Protein AF-A0A520XG30-F1 (afdb_monomer)

Structure (mmCIF, N/CA/C/O backbone):
data_AF-A0A520XG30-F1
#
_entry.id   AF-A0A520XG30-F1
#
loop_
_atom_site.group_PDB
_atom_site.id
_atom_site.type_symbol
_atom_site.label_atom_id
_atom_site.label_alt_id
_atom_site.label_comp_id
_atom_site.label_asym_id
_atom_site.label_entity_id
_atom_site.label_seq_id
_atom_site.pdbx_PDB_ins_code
_atom_site.Cartn_x
_atom_site.Cartn_y
_atom_site.Cartn_z
_atom_site.occupancy
_atom_site.B_iso_or_equiv
_atom_site.auth_seq_id
_atom_site.auth_comp_id
_atom_site.auth_asym_id
_atom_site.auth_atom_id
_atom_site.pdbx_PDB_model_num
ATOM 1 N N . MET A 1 1 ? -47.171 8.824 -47.254 1.00 35.84 1 MET A N 1
ATOM 2 C CA . MET A 1 1 ? -47.315 8.065 -48.513 1.00 35.84 1 MET A CA 1
ATOM 3 C C . MET A 1 1 ? -46.045 7.247 -48.649 1.00 35.84 1 MET A C 1
ATOM 5 O O . MET A 1 1 ? -45.006 7.879 -48.739 1.00 35.84 1 MET A O 1
ATOM 9 N N . LEU A 1 2 ? -45.967 5.924 -48.576 1.00 36.19 2 LEU A N 1
ATOM 10 C CA . LEU A 1 2 ? -46.852 4.752 -48.440 1.00 36.19 2 LEU A CA 1
ATOM 11 C C . LEU A 1 2 ? -45.852 3.646 -47.993 1.00 36.19 2 LEU A C 1
ATOM 13 O O . LEU A 1 2 ? -44.740 3.623 -48.513 1.00 36.19 2 LEU A O 1
ATOM 17 N N . GLU A 1 3 ? -46.022 3.023 -46.825 1.00 37.91 3 GLU A N 1
ATOM 18 C CA . GLU A 1 3 ? -46.515 1.636 -46.653 1.00 37.91 3 GLU A CA 1
ATOM 19 C C . GLU A 1 3 ? -45.725 0.558 -47.421 1.00 37.91 3 GLU A C 1
ATOM 21 O O . GLU A 1 3 ? -45.691 0.566 -48.647 1.00 37.91 3 GLU A O 1
ATOM 26 N N . ASN A 1 4 ? -45.130 -0.402 -46.693 1.00 38.38 4 ASN A N 1
ATOM 27 C CA . ASN A 1 4 ? -45.635 -1.780 -46.720 1.00 38.38 4 ASN A CA 1
ATOM 28 C C . ASN A 1 4 ? -45.041 -2.665 -45.607 1.00 38.38 4 ASN A C 1
ATOM 30 O O . ASN A 1 4 ? -43.829 -2.716 -45.398 1.00 38.38 4 ASN A O 1
ATOM 34 N N . GLN A 1 5 ? -45.963 -3.335 -44.912 1.00 37.62 5 GLN A N 1
ATOM 35 C CA . GLN A 1 5 ? -45.822 -4.435 -43.956 1.00 37.62 5 GLN A CA 1
ATOM 36 C C . GLN A 1 5 ? -46.086 -5.768 -44.680 1.00 37.62 5 GLN A C 1
ATOM 38 O O . GLN A 1 5 ? -46.943 -5.782 -45.554 1.00 37.62 5 GLN A O 1
ATOM 43 N N . GLU A 1 6 ? -45.452 -6.859 -44.241 1.00 46.91 6 GLU A N 1
ATOM 44 C CA . GLU A 1 6 ? -45.891 -8.276 -44.327 1.00 46.91 6 GLU A CA 1
ATOM 45 C C . GLU A 1 6 ? -45.185 -8.959 -43.121 1.00 46.91 6 GLU A C 1
ATOM 47 O O . GLU A 1 6 ? -43.971 -8.811 -43.000 1.00 46.91 6 GLU A O 1
ATOM 52 N N . GLU A 1 7 ? -45.766 -9.510 -42.041 1.00 38.22 7 GLU A N 1
ATOM 53 C CA . GLU A 1 7 ? -46.908 -10.416 -41.759 1.00 38.22 7 GLU A CA 1
ATOM 54 C C . GLU A 1 7 ? -46.764 -11.821 -42.383 1.00 38.22 7 GLU A C 1
ATOM 56 O O . GLU A 1 7 ? -46.873 -11.975 -43.591 1.00 38.22 7 GLU A O 1
ATOM 61 N N . LEU A 1 8 ? -46.325 -12.838 -41.616 1.00 34.94 8 LEU A N 1
ATOM 62 C CA . LEU A 1 8 ? -47.058 -14.015 -41.058 1.00 34.94 8 LEU A CA 1
ATOM 63 C C . LEU A 1 8 ? -46.084 -15.225 -41.217 1.00 34.94 8 LEU A C 1
ATOM 65 O O . LEU A 1 8 ? -45.240 -15.189 -42.102 1.00 34.94 8 LEU A O 1
ATOM 69 N N . GLN A 1 9 ? -46.038 -16.316 -40.443 1.00 33.88 9 GLN A N 1
ATOM 70 C CA . GLN A 1 9 ? -47.081 -17.058 -39.739 1.00 33.88 9 GLN A CA 1
ATOM 71 C C . GLN A 1 9 ? -46.444 -18.114 -38.802 1.00 33.88 9 GLN A C 1
ATOM 73 O O . GLN A 1 9 ? -45.403 -18.691 -39.118 1.00 33.88 9 GLN A O 1
ATOM 78 N N . GLU A 1 10 ? -47.105 -18.384 -37.676 1.00 39.38 10 GLU A N 1
ATOM 79 C CA . GLU A 1 10 ? -46.906 -19.547 -36.800 1.00 39.38 10 GLU A CA 1
ATOM 80 C C . GLU A 1 10 ? -47.275 -20.862 -37.507 1.00 39.38 10 GLU A C 1
ATOM 82 O O . GLU A 1 10 ? -48.225 -20.892 -38.288 1.00 39.38 10 GLU A O 1
ATOM 87 N N . GLN A 1 11 ? -46.620 -21.970 -37.139 1.00 33.88 11 GLN A N 1
ATOM 88 C CA . GLN A 1 11 ? -47.216 -23.305 -37.243 1.00 33.88 11 GLN A CA 1
ATOM 89 C C . GLN A 1 11 ? -46.781 -24.206 -36.080 1.00 33.88 11 GLN A C 1
ATOM 91 O O . GLN A 1 11 ? -45.611 -24.533 -35.895 1.00 33.88 11 GLN A O 1
ATOM 96 N N . THR A 1 12 ? -47.788 -24.577 -35.299 1.00 34.75 12 THR A N 1
ATOM 97 C CA . THR A 1 12 ? -47.842 -25.625 -34.286 1.00 34.75 12 THR A CA 1
ATOM 98 C C . THR A 1 12 ? -48.099 -26.984 -34.942 1.00 34.75 12 THR A C 1
ATOM 100 O O . THR A 1 12 ? -48.896 -27.078 -35.871 1.00 34.75 12 THR A O 1
ATOM 103 N N . THR A 1 13 ? -47.516 -28.055 -34.397 1.00 33.84 13 THR A N 1
ATOM 104 C CA . THR A 1 13 ? -48.054 -29.421 -34.531 1.00 33.84 13 THR A CA 1
ATOM 105 C C . THR A 1 13 ? -47.720 -30.248 -33.289 1.00 33.84 13 THR A C 1
ATOM 107 O O . THR A 1 13 ? -46.565 -30.609 -33.067 1.00 33.84 13 THR A O 1
ATOM 110 N N . GLU A 1 14 ? -48.750 -30.564 -32.502 1.00 34.47 14 GLU A N 1
ATOM 111 C CA . GLU A 1 14 ? -48.824 -31.747 -31.637 1.00 34.47 14 GLU A CA 1
ATOM 112 C C . GLU A 1 14 ? -49.197 -32.978 -32.484 1.00 34.47 14 GLU A C 1
ATOM 114 O O . GLU A 1 14 ? -50.016 -32.860 -33.394 1.00 34.47 14 GLU A O 1
ATOM 119 N N . THR A 1 15 ? -48.676 -34.169 -32.162 1.00 33.53 15 THR A N 1
ATOM 120 C CA . THR A 1 15 ? -49.447 -35.309 -31.595 1.00 33.53 15 THR A CA 1
ATOM 121 C C . THR A 1 15 ? -48.696 -36.651 -31.657 1.00 33.53 15 THR A C 1
ATOM 123 O O . THR A 1 15 ? -48.042 -36.962 -32.644 1.00 33.53 15 THR A O 1
ATOM 126 N N . ALA A 1 16 ? -48.927 -37.450 -30.598 1.00 31.59 16 ALA A N 1
ATOM 127 C CA . ALA A 1 16 ? -48.820 -38.915 -30.455 1.00 31.59 16 ALA A CA 1
ATOM 128 C C . ALA A 1 16 ? -47.413 -39.552 -30.583 1.00 31.59 16 ALA A C 1
ATOM 130 O O . ALA A 1 16 ? -46.700 -39.348 -31.549 1.00 31.59 16 ALA A O 1
ATOM 131 N N . GLY A 1 17 ? -46.910 -40.369 -29.654 1.00 29.05 17 GLY A N 1
ATOM 132 C CA . GLY A 1 17 ? -47.577 -41.299 -28.746 1.00 29.05 17 GLY A CA 1
ATOM 133 C C . GLY A 1 17 ? -47.223 -42.731 -29.158 1.00 29.05 17 GLY A C 1
ATOM 134 O O . GLY A 1 17 ? -47.955 -43.319 -29.943 1.00 29.05 17 GLY A O 1
ATOM 135 N N . VAL A 1 18 ? -46.120 -43.287 -28.640 1.00 33.53 18 VAL A N 1
ATOM 136 C CA . VAL A 1 18 ? -45.832 -44.735 -28.658 1.00 33.53 18 VAL A CA 1
ATOM 137 C C . VAL A 1 18 ? -45.141 -45.115 -27.347 1.00 33.53 18 VAL A C 1
ATOM 139 O O . VAL A 1 18 ? -44.098 -44.568 -26.997 1.00 33.53 18 VAL A O 1
ATOM 142 N N . GLN A 1 19 ? -45.776 -46.033 -26.621 1.00 33.47 19 GLN A N 1
ATOM 143 C CA . GLN A 1 19 ? -45.240 -46.745 -25.465 1.00 33.47 19 GLN A CA 1
ATOM 144 C C . GLN A 1 19 ? -44.218 -47.790 -25.924 1.00 33.47 19 GLN A C 1
ATOM 146 O O . GLN A 1 19 ? -44.503 -48.519 -26.871 1.00 33.47 19 GLN A O 1
ATOM 151 N N . THR A 1 20 ? -43.120 -47.950 -25.186 1.00 34.28 20 THR A N 1
ATOM 152 C CA . THR A 1 20 ? -42.471 -49.258 -25.009 1.00 34.28 20 THR A CA 1
ATOM 153 C C . THR A 1 20 ? -41.891 -49.365 -23.604 1.00 34.28 20 THR A C 1
ATOM 155 O O . THR A 1 20 ? -41.305 -48.418 -23.082 1.00 34.28 20 THR A O 1
ATOM 158 N N . GLU A 1 21 ? -42.133 -50.531 -23.022 1.00 32.84 21 GLU A N 1
ATOM 159 C CA . GLU A 1 21 ? -41.868 -50.975 -21.662 1.00 32.84 21 GLU A CA 1
ATOM 160 C C . GLU A 1 21 ? -40.382 -51.222 -21.351 1.00 32.84 21 GLU A C 1
ATOM 162 O O . GLU A 1 21 ? -39.570 -51.466 -22.238 1.00 32.84 21 GLU A O 1
ATOM 167 N N . GLU A 1 22 ? -40.109 -51.186 -20.043 1.00 33.56 22 GLU A N 1
ATOM 168 C CA . GLU A 1 22 ? -39.139 -51.976 -19.272 1.00 33.56 22 GLU A CA 1
ATOM 169 C C . GLU A 1 22 ? -37.681 -52.092 -19.749 1.00 33.56 22 GLU A C 1
ATOM 171 O O . GLU A 1 22 ? -37.333 -52.800 -20.687 1.00 33.56 22 GLU A O 1
ATOM 176 N N . THR A 1 23 ? -36.765 -51.598 -18.912 1.00 33.38 23 THR A N 1
ATOM 177 C CA . THR A 1 23 ? -36.022 -52.502 -18.010 1.00 33.38 23 THR A CA 1
ATOM 178 C C . THR A 1 23 ? -35.301 -51.719 -16.913 1.00 33.38 23 THR A C 1
ATOM 180 O O . THR A 1 23 ? -34.532 -50.793 -17.155 1.00 33.38 23 THR A O 1
ATOM 183 N N . VAL A 1 24 ? -35.598 -52.108 -15.675 1.00 37.94 24 VAL A N 1
ATOM 184 C CA . VAL A 1 24 ? -34.903 -51.720 -14.448 1.00 37.94 24 VAL A CA 1
ATOM 185 C C . VAL A 1 24 ? -33.524 -52.371 -14.463 1.00 37.94 24 VAL A C 1
ATOM 187 O O . VAL A 1 24 ? -33.438 -53.588 -14.600 1.00 37.94 24 VAL A O 1
ATOM 190 N N . ASN A 1 25 ? -32.459 -51.594 -14.265 1.00 35.94 25 ASN A N 1
ATOM 191 C CA . ASN A 1 25 ? -31.200 -52.149 -13.783 1.00 35.94 25 ASN A CA 1
ATOM 192 C C . ASN A 1 25 ? -30.666 -51.263 -12.654 1.00 35.94 25 ASN A C 1
ATOM 194 O O . ASN A 1 25 ? -30.257 -50.121 -12.867 1.00 35.94 25 ASN A O 1
ATOM 198 N N . GLN A 1 26 ? -30.782 -51.786 -11.434 1.00 36.88 26 GLN A N 1
ATOM 199 C CA . GLN A 1 26 ? -30.193 -51.231 -10.225 1.00 36.88 26 GLN A CA 1
ATOM 200 C C . GLN A 1 26 ? -28.737 -51.684 -10.159 1.00 36.88 26 GLN A C 1
ATOM 202 O O . GLN A 1 26 ? -28.478 -52.826 -9.795 1.00 36.88 26 GLN A O 1
ATOM 207 N N . ASP A 1 27 ? -27.807 -50.777 -10.437 1.00 35.28 27 ASP A N 1
ATOM 208 C CA . ASP A 1 27 ? -26.427 -50.907 -9.978 1.00 35.28 27 ASP A CA 1
ATOM 209 C C . ASP A 1 27 ? -26.192 -49.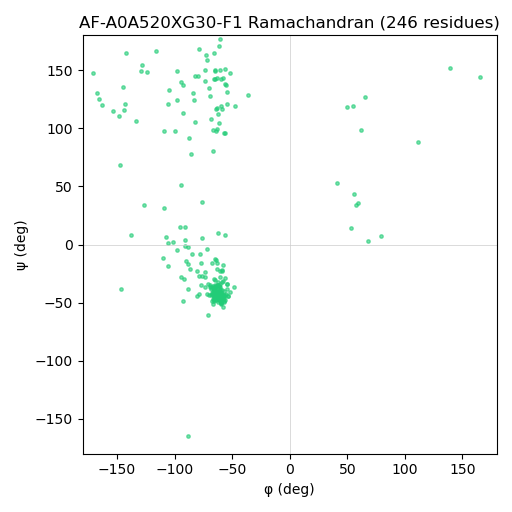860 -8.884 1.00 35.28 27 ASP A C 1
ATOM 211 O O . ASP A 1 27 ? -25.968 -48.676 -9.136 1.00 35.28 27 ASP A O 1
ATOM 215 N N . ASN A 1 28 ? -26.310 -50.323 -7.637 1.00 40.91 28 ASN A N 1
ATOM 216 C CA . ASN A 1 28 ? -25.881 -49.610 -6.439 1.00 40.91 28 ASN A CA 1
ATOM 217 C C . ASN A 1 28 ? -24.350 -49.504 -6.454 1.00 40.91 28 ASN A C 1
ATOM 219 O O . ASN A 1 28 ? -23.656 -50.440 -6.058 1.00 40.91 28 ASN A O 1
ATOM 223 N N . ALA A 1 29 ? -23.827 -48.358 -6.884 1.00 38.31 29 ALA A N 1
ATOM 224 C CA . ALA A 1 29 ? -22.473 -47.945 -6.551 1.00 38.31 29 ALA A CA 1
ATOM 225 C C . ALA A 1 29 ? -22.533 -47.076 -5.288 1.00 38.31 29 ALA A C 1
ATOM 227 O O . ALA A 1 29 ? -23.103 -45.987 -5.290 1.00 38.31 29 ALA A O 1
ATOM 228 N N . ASP A 1 30 ? -21.964 -47.611 -4.213 1.00 42.31 30 ASP A N 1
ATOM 229 C CA . ASP A 1 30 ? -21.729 -46.967 -2.923 1.00 42.31 30 ASP A CA 1
ATOM 230 C C . ASP A 1 30 ? -20.891 -45.689 -3.133 1.00 42.31 30 ASP A C 1
ATOM 232 O O . ASP A 1 30 ? -19.665 -45.734 -3.257 1.00 42.31 30 ASP A O 1
ATOM 236 N N . ILE A 1 31 ? -21.549 -44.533 -3.236 1.00 37.69 31 ILE A N 1
ATOM 237 C CA . ILE A 1 31 ? -20.883 -43.230 -3.175 1.00 37.69 31 ILE A CA 1
ATOM 238 C C . ILE A 1 31 ? -20.820 -42.865 -1.695 1.00 37.69 31 ILE A C 1
ATOM 240 O O . ILE A 1 31 ? -21.752 -42.287 -1.139 1.00 37.69 31 ILE A O 1
ATOM 244 N N . GLN A 1 32 ? -19.717 -43.235 -1.046 1.00 39.09 32 GLN A N 1
ATOM 245 C CA . GLN A 1 32 ? -19.358 -42.649 0.240 1.00 39.09 32 GLN A CA 1
ATOM 246 C C . GLN A 1 32 ? -19.135 -41.149 0.028 1.00 39.09 32 GLN A C 1
ATOM 248 O O . GLN A 1 32 ? -18.199 -40.741 -0.662 1.00 39.09 32 GLN A O 1
ATOM 253 N N . GLU A 1 33 ? -20.018 -40.329 0.599 1.00 38.50 33 GLU A N 1
ATOM 254 C CA . GLU A 1 33 ? -19.791 -38.893 0.717 1.00 38.50 33 GLU A CA 1
ATOM 255 C C . GLU A 1 33 ? -18.443 -38.658 1.420 1.00 38.50 33 GLU A C 1
ATOM 257 O O . GLU A 1 33 ? -18.188 -39.265 2.467 1.00 38.50 33 GLU A O 1
ATOM 262 N N . PRO A 1 34 ? -17.557 -37.798 0.886 1.00 35.00 34 PRO A N 1
ATOM 263 C CA . PRO A 1 34 ? -16.343 -37.441 1.594 1.00 35.00 34 PRO A CA 1
ATOM 264 C C . PRO A 1 34 ? -16.737 -36.713 2.878 1.00 35.00 34 PRO A C 1
ATOM 266 O O . PRO A 1 34 ? -17.341 -35.638 2.849 1.00 35.00 34 PRO A O 1
ATOM 269 N N . SER A 1 35 ? -16.393 -37.330 4.008 1.00 36.75 35 SER A N 1
ATOM 270 C CA . SER A 1 35 ? -16.523 -36.758 5.340 1.00 36.75 35 SER A CA 1
ATOM 271 C C . SER A 1 35 ? -15.959 -35.343 5.341 1.00 36.75 35 SER A C 1
ATOM 273 O O . SER A 1 35 ? -14.774 -35.140 5.069 1.00 36.75 35 SER A O 1
ATOM 275 N N . GLN A 1 36 ? -16.812 -34.369 5.649 1.00 41.09 36 GLN A N 1
ATOM 276 C CA . GLN A 1 36 ? -16.384 -33.009 5.927 1.00 41.09 36 GLN A CA 1
ATOM 277 C C . GLN A 1 36 ? -15.519 -33.040 7.188 1.00 41.09 36 GLN A C 1
ATOM 279 O O . GLN A 1 36 ? -16.031 -33.087 8.307 1.00 41.09 36 GLN A O 1
ATOM 284 N N . GLU A 1 37 ? -14.199 -33.066 7.008 1.00 35.91 37 GLU A N 1
ATOM 285 C CA . GLU A 1 37 ? -13.264 -32.753 8.080 1.00 35.91 37 GLU A CA 1
ATOM 286 C C . GLU A 1 37 ? -13.527 -31.312 8.506 1.00 35.91 37 GLU A C 1
ATOM 288 O O . GLU A 1 37 ? -13.215 -30.347 7.809 1.00 35.91 37 GLU A O 1
ATOM 293 N N . ASN A 1 38 ? -14.174 -31.189 9.658 1.00 38.75 38 ASN A N 1
ATOM 294 C CA . ASN A 1 38 ? -14.366 -29.938 10.362 1.00 38.75 38 ASN A CA 1
ATOM 295 C C . ASN A 1 38 ? -12.964 -29.371 10.666 1.00 38.75 38 ASN A C 1
ATOM 297 O O . ASN A 1 38 ? -12.207 -30.039 11.379 1.00 38.75 38 ASN A O 1
ATOM 301 N N . PRO A 1 39 ? -12.565 -28.200 10.135 1.00 37.88 39 PRO A N 1
ATOM 302 C CA . PRO A 1 39 ? -11.253 -27.654 10.434 1.00 37.88 39 PRO A CA 1
ATOM 303 C C . PRO A 1 39 ? -11.182 -27.362 11.934 1.00 37.88 39 PRO A C 1
ATOM 305 O O . PRO A 1 39 ? -11.960 -26.577 12.475 1.00 37.88 39 PRO A O 1
ATOM 308 N N . ASN A 1 40 ? -10.261 -28.050 12.604 1.00 36.03 40 ASN A N 1
ATOM 309 C CA . ASN A 1 40 ? -9.994 -27.910 14.027 1.00 36.03 40 ASN A CA 1
ATOM 310 C C . ASN A 1 40 ? -9.706 -26.426 14.368 1.00 36.03 40 ASN A C 1
ATOM 312 O O . ASN A 1 40 ? -8.753 -25.869 13.817 1.00 36.03 40 ASN A O 1
ATOM 316 N N . PRO A 1 41 ? -10.476 -25.766 15.257 1.00 40.12 41 PRO A N 1
ATOM 317 C CA . PRO A 1 41 ? -10.286 -24.349 15.577 1.00 40.12 41 PRO A CA 1
ATOM 318 C C . PRO A 1 41 ? -9.087 -24.071 16.510 1.00 40.12 41 PRO A C 1
ATOM 320 O O . PRO A 1 41 ? -8.883 -22.932 16.926 1.00 40.12 41 PRO A O 1
ATOM 323 N N . GLU A 1 42 ? -8.275 -25.074 16.854 1.00 38.81 42 GLU A N 1
ATOM 324 C CA . GLU A 1 42 ? -7.330 -25.003 17.981 1.00 38.81 42 GLU A CA 1
ATOM 325 C C . GLU A 1 42 ? -5.901 -24.496 17.704 1.00 38.81 42 GLU A C 1
ATOM 327 O O . GLU A 1 42 ? -5.049 -24.639 18.577 1.00 38.81 42 GLU A O 1
ATOM 332 N N . ASN A 1 43 ? -5.580 -23.848 16.576 1.00 38.56 43 ASN A N 1
ATOM 333 C CA . ASN A 1 43 ? -4.195 -23.371 16.361 1.00 38.56 43 ASN A CA 1
ATOM 334 C C . ASN A 1 43 ? -4.025 -21.888 16.011 1.00 38.56 43 ASN A C 1
ATOM 336 O O . ASN A 1 43 ? -3.094 -21.517 15.302 1.00 38.56 43 ASN A O 1
ATOM 340 N N . ASN A 1 44 ? -4.883 -21.023 16.553 1.00 44.03 44 ASN A N 1
ATOM 341 C CA . ASN A 1 44 ? -4.689 -19.569 16.510 1.00 44.03 44 ASN A CA 1
ATOM 342 C C . ASN A 1 44 ? -3.994 -19.059 17.786 1.00 44.03 44 ASN A C 1
ATOM 344 O O . ASN A 1 44 ? -4.472 -18.139 18.450 1.00 44.03 44 ASN A O 1
ATOM 348 N N . GLN A 1 45 ? -2.865 -19.666 18.173 1.00 51.69 45 GLN A N 1
ATOM 349 C CA . GLN A 1 45 ? -2.039 -19.065 19.222 1.00 51.69 45 GLN A CA 1
ATOM 350 C C . GLN A 1 45 ? -1.413 -17.778 18.683 1.00 51.69 45 GLN A C 1
ATOM 352 O O . GLN A 1 45 ? -0.524 -17.804 17.832 1.00 51.69 45 GLN A O 1
ATOM 357 N N . VAL A 1 46 ? -1.902 -16.641 19.178 1.00 60.22 46 VAL A N 1
ATOM 358 C CA . VAL A 1 46 ? -1.357 -15.322 18.857 1.00 60.22 46 VAL A CA 1
ATOM 359 C C . VAL A 1 46 ? 0.107 -15.280 19.290 1.00 60.22 46 VAL A C 1
ATOM 361 O O . VAL A 1 46 ? 0.420 -15.451 20.469 1.00 60.22 46 VAL A O 1
ATOM 364 N N . GLN A 1 47 ? 1.016 -15.060 18.338 1.00 65.88 47 GLN A N 1
ATOM 365 C CA . GLN A 1 47 ? 2.436 -14.948 18.660 1.00 65.88 47 GLN A CA 1
ATOM 366 C C . GLN A 1 47 ? 2.713 -13.703 19.516 1.00 65.88 47 GLN A C 1
ATOM 368 O O . GLN A 1 47 ? 2.147 -12.638 19.245 1.00 65.88 47 GLN A O 1
ATOM 373 N N . PRO A 1 48 ? 3.634 -13.787 20.495 1.00 74.12 48 PRO A N 1
ATOM 374 C CA . PRO A 1 48 ? 4.084 -12.621 21.238 1.00 74.12 48 PRO A CA 1
ATOM 375 C C . PRO A 1 48 ? 4.675 -11.556 20.308 1.00 74.12 48 PRO A C 1
ATOM 377 O O . PRO A 1 48 ? 5.419 -11.855 19.374 1.00 74.12 48 PRO A O 1
ATOM 380 N N . VAL A 1 49 ? 4.420 -10.293 20.631 1.00 70.75 49 VAL A N 1
ATOM 381 C CA . VAL A 1 49 ? 4.891 -9.110 19.887 1.00 70.75 49 VAL A CA 1
ATOM 382 C C . VAL A 1 49 ? 6.396 -9.128 19.632 1.00 70.75 49 VAL A C 1
ATOM 384 O O . VAL A 1 49 ? 6.863 -8.801 18.543 1.00 70.75 49 VAL A O 1
ATOM 387 N N . SER A 1 50 ? 7.171 -9.553 20.630 1.00 73.69 50 SER A N 1
ATOM 388 C CA . SER A 1 50 ? 8.627 -9.651 20.533 1.00 73.69 50 SER A CA 1
ATOM 389 C C . SER A 1 50 ? 9.083 -10.618 19.439 1.00 73.69 50 SER A C 1
ATOM 391 O O . SER A 1 50 ? 10.067 -10.342 18.755 1.00 73.69 50 SER A O 1
ATOM 393 N N . GLU A 1 51 ? 8.363 -11.725 19.240 1.00 77.69 51 GLU A N 1
ATOM 394 C CA . GLU A 1 51 ? 8.662 -12.700 18.185 1.00 77.69 51 GLU A CA 1
ATOM 395 C C . GLU A 1 51 ? 8.266 -12.167 16.804 1.00 77.69 51 GLU A C 1
ATOM 397 O O . GLU A 1 51 ? 9.018 -12.340 15.837 1.00 77.69 51 GLU A O 1
ATOM 402 N N . LYS A 1 52 ? 7.152 -11.422 16.722 1.00 76.56 52 LYS A N 1
ATOM 403 C CA . LYS A 1 52 ? 6.733 -10.735 15.492 1.00 76.56 52 LYS A CA 1
ATOM 404 C C . LYS A 1 52 ? 7.783 -9.714 15.039 1.00 76.56 52 LYS A C 1
ATOM 406 O O . LYS A 1 52 ? 8.230 -9.745 13.894 1.00 76.56 52 LYS A O 1
ATOM 411 N N . ILE A 1 53 ? 8.260 -8.868 15.955 1.00 75.31 53 ILE A N 1
ATOM 412 C CA . ILE A 1 53 ? 9.306 -7.866 15.676 1.00 75.31 53 ILE A CA 1
ATOM 413 C C . ILE A 1 53 ? 10.623 -8.533 15.263 1.00 75.31 53 ILE A C 1
ATOM 415 O O . ILE A 1 53 ? 11.254 -8.125 14.287 1.00 75.31 53 ILE A O 1
ATOM 419 N N . LYS A 1 54 ? 11.057 -9.573 15.984 1.00 78.56 54 LYS A N 1
ATOM 420 C CA . LYS A 1 54 ? 12.298 -10.297 15.674 1.00 78.56 54 LYS A CA 1
ATOM 421 C C . LYS A 1 54 ? 12.264 -10.898 14.272 1.00 78.56 54 LYS A C 1
ATOM 423 O O . LYS A 1 54 ? 13.249 -10.830 13.532 1.00 78.56 54 LYS A O 1
ATOM 428 N N . SER A 1 55 ? 11.129 -11.464 13.896 1.00 79.44 55 SER A N 1
ATOM 429 C CA . SER A 1 55 ? 10.985 -12.101 12.600 1.00 79.44 55 SER A CA 1
ATOM 430 C C . SER A 1 55 ? 10.814 -11.077 11.470 1.00 79.44 55 SER A C 1
ATOM 432 O O . SER A 1 55 ? 11.409 -11.261 10.410 1.00 79.44 55 SER A O 1
ATOM 434 N N . LEU A 1 56 ? 10.140 -9.943 11.714 1.00 81.50 56 LEU A N 1
ATOM 435 C CA . LEU A 1 56 ? 10.109 -8.806 10.784 1.00 81.50 56 LEU A CA 1
ATOM 436 C C . LEU A 1 56 ? 11.532 -8.322 10.489 1.00 81.50 56 LEU A C 1
ATOM 438 O O . LEU A 1 56 ? 11.923 -8.211 9.329 1.00 81.50 56 LEU A O 1
ATOM 442 N N . ASN A 1 57 ? 12.337 -8.118 11.535 1.00 84.38 57 ASN A N 1
ATOM 443 C CA . ASN A 1 57 ? 13.742 -7.731 11.401 1.00 84.38 57 ASN A CA 1
ATOM 444 C C . ASN A 1 57 ? 14.564 -8.776 10.638 1.00 84.38 57 ASN A C 1
ATOM 446 O O . ASN A 1 57 ? 15.474 -8.418 9.896 1.00 84.38 57 ASN A O 1
ATOM 450 N N . THR A 1 58 ? 14.240 -10.061 10.790 1.00 85.12 58 THR A N 1
ATOM 451 C CA . THR A 1 58 ? 14.912 -11.141 10.058 1.00 85.12 58 THR A CA 1
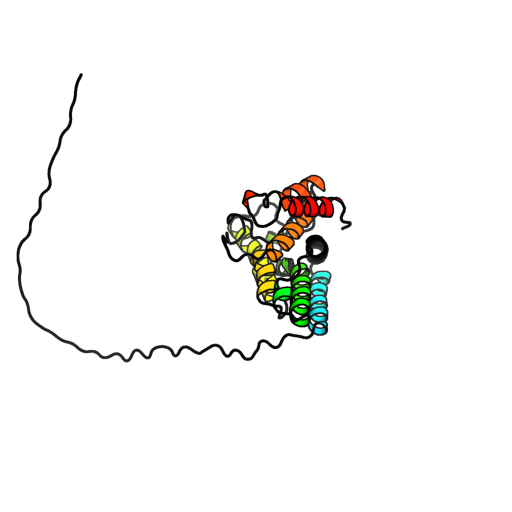ATOM 452 C C . THR A 1 58 ? 14.597 -11.069 8.565 1.00 85.12 58 THR A C 1
ATOM 454 O O . THR A 1 58 ? 15.515 -11.084 7.745 1.00 85.12 58 THR A O 1
ATOM 457 N N . ILE A 1 59 ? 13.317 -10.938 8.201 1.00 83.75 59 ILE A N 1
ATOM 458 C CA . ILE A 1 59 ? 12.893 -10.874 6.798 1.00 83.75 59 ILE A CA 1
ATOM 459 C C . ILE A 1 59 ? 13.407 -9.592 6.147 1.00 83.75 59 ILE A C 1
ATOM 461 O O . ILE A 1 59 ? 14.078 -9.650 5.118 1.00 83.75 59 ILE A O 1
ATOM 465 N N . LEU A 1 60 ? 13.164 -8.437 6.766 1.00 84.50 60 LEU A N 1
ATOM 466 C CA . LEU A 1 60 ? 13.646 -7.163 6.245 1.00 84.50 60 LEU A CA 1
ATOM 467 C C . LEU A 1 60 ? 15.176 -7.103 6.206 1.00 84.50 60 LEU A C 1
ATOM 469 O O . LEU A 1 60 ? 15.724 -6.555 5.257 1.00 84.50 60 LEU A O 1
ATOM 473 N N . GLY A 1 61 ? 15.874 -7.718 7.164 1.00 84.88 61 GLY A N 1
ATOM 474 C CA . GLY A 1 61 ? 17.330 -7.860 7.133 1.00 84.88 61 GLY A CA 1
ATOM 475 C C . GLY A 1 61 ? 17.814 -8.676 5.932 1.00 84.88 61 GLY A C 1
ATOM 476 O O . GLY A 1 61 ? 18.761 -8.278 5.255 1.00 84.88 61 GLY A O 1
ATOM 477 N N . TYR A 1 62 ? 17.128 -9.775 5.603 1.00 86.31 62 TYR A N 1
ATOM 478 C CA . TYR A 1 62 ? 17.415 -10.543 4.391 1.00 86.31 62 TYR A CA 1
ATOM 479 C C . TYR A 1 62 ? 17.173 -9.717 3.118 1.00 86.31 62 TYR A C 1
ATOM 481 O O . TYR A 1 62 ? 18.020 -9.714 2.219 1.00 86.31 62 TYR A O 1
ATOM 489 N N . VAL A 1 63 ? 16.061 -8.974 3.047 1.00 84.19 63 VAL A N 1
ATOM 490 C CA . VAL A 1 63 ? 15.765 -8.079 1.915 1.00 84.19 63 VAL A CA 1
ATOM 491 C C . VAL A 1 63 ? 16.818 -6.970 1.813 1.00 84.19 63 VAL A C 1
ATOM 493 O O . VAL A 1 63 ? 17.290 -6.697 0.716 1.00 84.19 63 VAL A O 1
ATOM 496 N N . ALA A 1 64 ? 17.258 -6.384 2.929 1.00 87.00 64 ALA A N 1
ATOM 497 C CA . ALA A 1 64 ? 18.276 -5.333 2.951 1.00 87.00 64 ALA A CA 1
ATOM 498 C C . ALA A 1 64 ? 19.604 -5.795 2.340 1.00 87.00 64 ALA A C 1
ATOM 500 O O . ALA A 1 64 ? 20.211 -5.067 1.557 1.00 87.00 64 ALA A O 1
ATOM 501 N N . VAL A 1 65 ? 20.033 -7.018 2.667 1.00 87.06 65 VAL A N 1
ATOM 502 C CA . VAL A 1 65 ? 21.292 -7.588 2.168 1.00 87.06 65 VAL A CA 1
ATOM 503 C C . VAL A 1 65 ? 21.203 -7.950 0.685 1.00 87.06 65 VAL A C 1
ATOM 505 O O . VAL A 1 65 ? 22.140 -7.690 -0.064 1.00 87.06 65 VAL A O 1
ATOM 508 N N . ASN A 1 66 ? 20.093 -8.548 0.247 1.00 86.19 66 ASN A N 1
ATOM 509 C CA . ASN A 1 66 ? 19.999 -9.123 -1.100 1.00 86.19 66 ASN A CA 1
ATOM 510 C C . ASN A 1 66 ? 19.383 -8.170 -2.133 1.00 86.19 66 ASN A C 1
ATOM 512 O O . ASN A 1 66 ? 19.658 -8.288 -3.326 1.00 86.19 66 ASN A O 1
ATOM 516 N N . LYS A 1 67 ? 18.517 -7.250 -1.697 1.00 88.31 67 LYS A N 1
ATOM 517 C CA . LYS A 1 67 ? 17.709 -6.359 -2.541 1.00 88.31 67 LYS A CA 1
ATOM 518 C C . LYS A 1 67 ? 17.498 -4.997 -1.848 1.00 88.31 67 LYS A C 1
ATOM 520 O O . LYS A 1 67 ? 16.367 -4.656 -1.493 1.00 88.31 67 LYS A O 1
ATOM 525 N N . PRO A 1 68 ? 18.550 -4.173 -1.689 1.00 88.19 68 PRO A N 1
ATOM 526 C CA . PRO A 1 68 ? 18.498 -2.934 -0.901 1.00 88.19 68 PRO A CA 1
ATOM 527 C C . PRO A 1 68 ? 17.439 -1.930 -1.380 1.00 88.19 68 PRO A C 1
ATOM 529 O O . PRO A 1 68 ? 16.847 -1.225 -0.573 1.00 88.19 68 PRO A O 1
ATOM 532 N N . ILE A 1 69 ? 17.149 -1.900 -2.682 1.00 86.12 69 ILE A N 1
ATOM 533 C CA . ILE A 1 69 ? 16.101 -1.047 -3.264 1.00 86.12 69 ILE A CA 1
ATOM 534 C C . ILE A 1 69 ? 14.705 -1.491 -2.802 1.00 86.12 69 ILE A C 1
ATOM 536 O O . ILE A 1 69 ? 13.876 -0.662 -2.440 1.00 86.12 69 ILE A O 1
ATOM 540 N N . ILE A 1 70 ? 14.452 -2.804 -2.769 1.00 89.88 70 ILE A N 1
ATOM 541 C CA . ILE A 1 70 ? 13.179 -3.356 -2.287 1.00 89.88 70 ILE A CA 1
ATOM 542 C C . ILE A 1 70 ? 13.037 -3.085 -0.789 1.00 89.88 70 ILE A C 1
ATOM 544 O O . ILE A 1 70 ? 11.957 -2.720 -0.333 1.00 89.88 70 ILE A O 1
ATOM 548 N N . PHE A 1 71 ? 14.127 -3.217 -0.028 1.00 92.00 71 PHE A N 1
ATOM 549 C CA . PHE A 1 71 ? 14.143 -2.863 1.389 1.00 92.00 71 PHE A CA 1
ATOM 550 C C . PHE A 1 71 ? 13.801 -1.385 1.609 1.00 92.00 71 PHE A C 1
ATOM 552 O O . PHE A 1 71 ? 12.920 -1.089 2.412 1.00 92.00 71 PHE A O 1
ATOM 559 N N . ASP A 1 72 ? 14.426 -0.472 0.860 1.00 90.88 72 ASP A N 1
ATOM 560 C CA . ASP A 1 72 ? 14.122 0.962 0.923 1.00 90.88 72 ASP A CA 1
ATOM 561 C C . ASP A 1 72 ? 12.640 1.235 0.618 1.00 90.88 72 ASP A C 1
ATOM 563 O O . ASP A 1 72 ? 11.974 1.949 1.371 1.00 90.88 72 ASP A O 1
ATOM 567 N N . LYS A 1 73 ? 12.075 0.578 -0.407 1.00 91.62 73 LYS A N 1
ATOM 568 C CA . LYS A 1 73 ? 10.635 0.643 -0.698 1.00 91.62 73 LYS A CA 1
ATOM 569 C C . LYS A 1 73 ? 9.780 0.142 0.472 1.00 91.62 73 LYS A C 1
ATOM 571 O O . LYS A 1 73 ? 8.819 0.819 0.839 1.00 91.62 73 LYS A O 1
ATOM 576 N N . CYS A 1 74 ? 10.113 -1.001 1.069 1.00 93.88 74 CYS A N 1
ATOM 577 C CA . CYS A 1 74 ? 9.379 -1.560 2.210 1.00 93.88 74 CYS A CA 1
ATOM 578 C C . CYS A 1 74 ? 9.383 -0.601 3.408 1.00 93.88 74 CYS A C 1
ATOM 580 O O . CYS A 1 74 ? 8.331 -0.308 3.974 1.00 93.88 74 CYS A O 1
ATOM 582 N N . VAL A 1 75 ? 10.5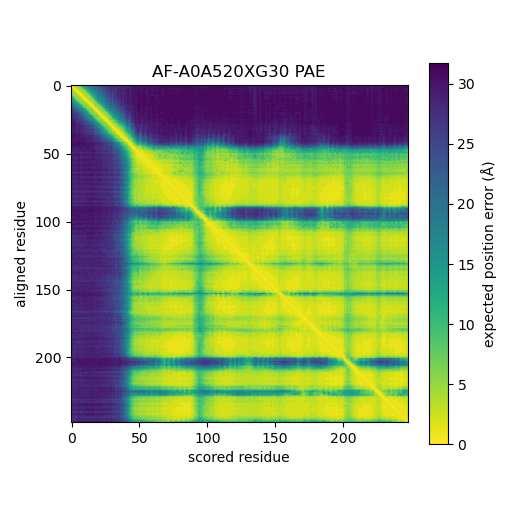55 -0.065 3.759 1.00 93.81 75 VAL A N 1
ATOM 583 C CA . VAL A 1 75 ? 10.721 0.848 4.897 1.00 93.81 75 VAL A CA 1
ATOM 584 C C . VAL A 1 75 ? 9.956 2.149 4.680 1.00 93.81 75 VAL A C 1
ATOM 586 O O . VAL A 1 75 ? 9.211 2.572 5.562 1.00 93.81 75 VAL A O 1
ATOM 589 N N . LYS A 1 76 ? 10.089 2.767 3.503 1.00 94.88 76 LYS A N 1
ATOM 590 C CA . LYS A 1 76 ? 9.413 4.034 3.202 1.00 94.88 76 LYS A CA 1
ATOM 591 C C . LYS A 1 76 ? 7.900 3.877 3.116 1.00 94.88 76 LYS A C 1
ATOM 593 O O . LYS A 1 76 ? 7.175 4.690 3.684 1.00 94.88 76 LYS A O 1
ATOM 598 N N . THR A 1 77 ? 7.425 2.813 2.467 1.00 95.69 77 THR A N 1
ATOM 599 C CA . THR A 1 77 ? 5.986 2.511 2.387 1.00 95.69 77 THR A CA 1
ATOM 600 C C . THR A 1 77 ? 5.406 2.311 3.782 1.00 95.69 77 THR A C 1
ATOM 602 O O . THR A 1 77 ? 4.409 2.946 4.124 1.00 95.69 77 THR A O 1
ATOM 605 N N . GLY A 1 78 ? 6.067 1.499 4.616 1.00 95.44 78 GLY A N 1
ATOM 606 C CA . GLY A 1 78 ? 5.653 1.271 5.999 1.00 95.44 78 GLY A CA 1
ATOM 607 C C . GLY A 1 78 ? 5.619 2.563 6.816 1.00 95.44 78 GLY A C 1
ATOM 608 O O . GLY A 1 78 ? 4.606 2.871 7.440 1.00 95.44 78 GLY A O 1
ATOM 609 N N . ALA A 1 79 ? 6.673 3.380 6.754 1.00 95.50 79 ALA A N 1
ATOM 610 C CA . ALA A 1 79 ? 6.747 4.644 7.490 1.00 95.50 79 ALA A CA 1
ATOM 611 C C . ALA A 1 79 ? 5.638 5.642 7.093 1.00 95.50 79 ALA A C 1
ATOM 613 O O . ALA A 1 79 ? 5.007 6.259 7.961 1.00 95.50 79 ALA A O 1
ATOM 614 N N . VAL A 1 80 ? 5.360 5.779 5.792 1.00 96.94 80 VAL A N 1
ATOM 615 C CA . VAL A 1 80 ? 4.271 6.634 5.296 1.00 96.94 80 VAL A CA 1
ATOM 616 C C . VAL A 1 80 ? 2.908 6.088 5.726 1.00 96.94 80 VAL A C 1
ATOM 618 O O . VAL A 1 80 ? 2.096 6.847 6.255 1.00 96.94 80 VAL A O 1
ATOM 621 N N . ALA A 1 81 ? 2.658 4.786 5.560 1.00 96.44 81 ALA A N 1
ATOM 622 C CA . ALA A 1 81 ? 1.396 4.161 5.958 1.00 96.44 81 ALA A CA 1
ATOM 623 C C . ALA A 1 81 ? 1.126 4.342 7.459 1.00 96.44 81 ALA A C 1
ATOM 625 O O . ALA A 1 81 ? 0.026 4.733 7.844 1.00 96.44 81 ALA A O 1
ATOM 626 N N . MET A 1 82 ? 2.147 4.160 8.300 1.00 94.00 82 MET A N 1
ATOM 627 C CA . MET A 1 82 ? 2.052 4.398 9.741 1.00 94.00 82 MET A CA 1
ATOM 628 C C . MET A 1 82 ? 1.695 5.844 10.081 1.00 94.00 82 MET A C 1
ATOM 630 O O . MET A 1 82 ? 0.879 6.084 10.969 1.00 94.00 82 MET A O 1
ATOM 634 N N . SER A 1 83 ? 2.253 6.806 9.346 1.00 95.38 83 SER A N 1
ATOM 635 C CA . SER A 1 83 ? 1.923 8.222 9.531 1.00 95.38 83 SER A CA 1
ATOM 636 C C . SER A 1 83 ? 0.466 8.520 9.165 1.00 95.38 83 SER A C 1
ATOM 638 O O . SER A 1 83 ? -0.189 9.314 9.839 1.00 95.38 83 SER A O 1
ATOM 640 N N . ILE A 1 84 ? -0.067 7.858 8.131 1.00 95.31 84 ILE A N 1
ATOM 641 C CA . ILE A 1 84 ? -1.479 7.975 7.745 1.00 95.31 84 ILE A CA 1
ATOM 642 C C . ILE A 1 84 ? -2.393 7.307 8.782 1.00 95.31 84 ILE A C 1
ATOM 644 O O . ILE A 1 84 ? -3.407 7.896 9.153 1.00 95.31 84 ILE A O 1
ATOM 648 N N . PHE A 1 85 ? -2.047 6.114 9.278 1.00 92.38 85 PHE A N 1
ATOM 649 C CA . PHE A 1 85 ? -2.827 5.438 10.322 1.00 92.38 85 PHE A CA 1
ATOM 650 C C . PHE A 1 85 ? -2.975 6.302 11.575 1.00 92.38 85 PHE A C 1
ATOM 652 O O . PHE A 1 85 ? -4.080 6.433 12.105 1.00 92.38 85 PHE A O 1
ATOM 659 N N . GLU A 1 86 ? -1.878 6.925 12.007 1.00 90.88 86 GLU A N 1
ATOM 660 C CA . GLU A 1 86 ? -1.870 7.833 13.153 1.00 90.88 86 GLU A CA 1
ATOM 661 C C . GLU A 1 86 ? -2.699 9.099 12.875 1.00 90.88 86 GLU A C 1
ATOM 663 O O . GLU A 1 86 ? -3.528 9.491 13.696 1.00 90.88 86 GLU A O 1
ATOM 668 N N . LEU A 1 87 ? -2.537 9.710 11.692 1.00 92.88 87 LEU A N 1
ATOM 669 C CA . LEU A 1 87 ? -3.287 10.902 11.280 1.00 92.88 87 LEU A CA 1
ATOM 670 C C . LEU A 1 87 ? -4.798 10.676 11.310 1.00 92.88 87 LEU A C 1
ATOM 672 O O . LEU A 1 87 ? -5.544 11.495 11.848 1.00 92.88 87 LEU A O 1
ATOM 676 N N . LEU A 1 88 ? -5.245 9.583 10.696 1.00 89.94 88 LEU A N 1
ATOM 677 C CA . LEU A 1 88 ? -6.662 9.265 10.582 1.00 89.94 88 LEU A CA 1
ATOM 678 C C . LEU A 1 88 ? -7.265 8.836 11.913 1.00 89.94 88 LEU A C 1
ATOM 680 O O . LEU A 1 88 ? -8.467 8.582 11.955 1.00 89.94 88 LEU A O 1
ATOM 684 N N . LYS A 1 89 ? -6.441 8.730 12.971 1.00 84.31 89 LYS A N 1
ATOM 685 C CA . LYS A 1 89 ? -6.800 8.065 14.219 1.00 84.31 89 LYS A CA 1
ATOM 686 C C . LYS A 1 89 ? -7.565 6.809 13.871 1.00 84.31 89 LYS A C 1
ATOM 688 O O . LYS A 1 89 ? -8.721 6.668 14.266 1.00 84.31 89 LYS A O 1
ATOM 693 N N . MET A 1 90 ? -6.975 5.976 13.009 1.00 74.38 90 MET A N 1
ATOM 694 C CA . MET A 1 90 ? -7.551 4.673 12.725 1.00 74.38 90 MET A CA 1
ATOM 695 C C . MET A 1 90 ? -7.448 3.873 14.018 1.00 74.38 90 MET A C 1
ATOM 697 O O . MET A 1 90 ? -6.518 3.104 14.245 1.00 74.38 90 MET A O 1
ATOM 701 N N . ASP A 1 91 ? -8.415 4.160 14.884 1.00 56.69 91 ASP A N 1
ATOM 702 C CA . ASP A 1 91 ? -8.840 3.402 16.022 1.00 56.69 91 ASP A CA 1
ATOM 703 C C . ASP A 1 91 ? -9.334 2.123 15.387 1.00 56.69 91 ASP A C 1
ATOM 705 O O . ASP A 1 91 ? -10.398 2.070 14.768 1.00 56.69 91 ASP A O 1
ATOM 709 N N . PHE A 1 92 ? -8.461 1.124 15.436 1.00 57.62 92 PHE A N 1
ATOM 710 C CA . PHE A 1 92 ? -8.762 -0.256 15.109 1.00 57.62 92 PHE A CA 1
ATOM 711 C C . PHE A 1 92 ? -10.187 -0.528 15.591 1.00 57.62 92 PHE A C 1
ATOM 713 O O . PHE A 1 92 ? -10.495 -0.226 16.748 1.00 57.62 92 PHE A O 1
ATOM 720 N N . ASP A 1 93 ? -11.057 -1.067 14.731 1.00 46.78 93 ASP A N 1
ATOM 721 C CA . ASP A 1 93 ? -12.494 -1.299 14.988 1.00 46.78 93 ASP A CA 1
ATOM 722 C C . ASP A 1 93 ? -12.793 -2.171 16.245 1.00 46.78 93 ASP A C 1
ATOM 724 O O . ASP A 1 93 ? -13.933 -2.527 16.541 1.00 46.78 93 ASP A O 1
ATOM 728 N N . LEU A 1 94 ? -11.773 -2.477 17.043 1.00 45.59 94 LEU A N 1
ATOM 729 C CA . LEU A 1 94 ? -11.751 -3.223 18.288 1.00 45.59 94 LEU A CA 1
ATOM 730 C C . LEU A 1 94 ? -12.057 -2.390 19.545 1.00 45.59 94 LEU A C 1
ATOM 732 O O . LEU A 1 94 ? -12.313 -2.993 20.588 1.00 45.59 94 LEU A O 1
ATOM 736 N N . ILE A 1 95 ? -12.166 -1.052 19.479 1.00 43.25 95 ILE A N 1
ATOM 737 C CA . ILE A 1 95 ? -12.643 -0.246 20.633 1.00 43.25 95 ILE A CA 1
ATOM 738 C C . ILE A 1 95 ? -14.113 -0.566 20.996 1.00 43.25 95 ILE A C 1
ATOM 740 O O . ILE A 1 95 ? -14.571 -0.263 22.096 1.00 43.25 95 ILE A O 1
ATOM 744 N N . LYS A 1 96 ? -14.856 -1.283 20.140 1.00 46.91 96 LYS A N 1
ATOM 745 C CA . LYS A 1 96 ? -16.191 -1.802 20.491 1.00 46.91 96 LYS A CA 1
ATOM 746 C C . LYS A 1 96 ? -16.177 -3.042 21.395 1.00 46.91 96 LYS A C 1
ATOM 748 O O . LYS A 1 96 ? -17.213 -3.348 21.975 1.00 46.91 96 LYS A O 1
ATOM 753 N N . SER A 1 97 ? -15.048 -3.743 21.537 1.00 50.56 97 SER A N 1
ATOM 754 C CA . SER A 1 97 ? -14.968 -4.981 22.337 1.00 50.56 97 SER A CA 1
ATOM 755 C C . SER A 1 97 ? -14.608 -4.752 23.812 1.00 50.56 97 SER A C 1
ATOM 757 O O . SER A 1 97 ? -14.754 -5.658 24.628 1.00 50.56 97 SER A O 1
ATOM 759 N N . GLY A 1 98 ? -14.124 -3.558 24.176 1.00 53.84 98 GLY A N 1
ATOM 760 C CA . GLY A 1 98 ? -13.605 -3.284 25.522 1.00 53.84 98 GLY A CA 1
ATOM 761 C C . GLY A 1 98 ? -12.297 -4.018 25.862 1.00 53.84 98 GLY A C 1
ATOM 762 O O . GLY A 1 98 ? -11.809 -3.875 26.983 1.00 53.84 98 GLY A O 1
ATOM 763 N N . ASN A 1 99 ? -11.708 -4.773 24.922 1.00 63.03 99 ASN A N 1
ATOM 764 C CA . ASN A 1 99 ? -10.451 -5.487 25.121 1.00 63.03 99 ASN A CA 1
ATOM 765 C C . ASN A 1 99 ? -9.271 -4.716 24.503 1.00 63.03 99 ASN A C 1
ATOM 767 O O . ASN A 1 99 ? -8.990 -4.804 23.307 1.00 63.03 99 ASN A O 1
ATOM 771 N N . ASN A 1 100 ? -8.556 -3.967 25.345 1.00 66.25 100 ASN A N 1
ATOM 772 C CA . ASN A 1 100 ? -7.396 -3.164 24.940 1.00 66.25 100 ASN A CA 1
ATOM 773 C C . ASN A 1 100 ? -6.251 -4.002 24.340 1.00 66.25 100 ASN A C 1
ATOM 775 O O . ASN A 1 100 ? -5.437 -3.461 23.594 1.00 66.25 100 ASN A O 1
ATOM 779 N N . GLU A 1 101 ? -6.175 -5.297 24.654 1.00 68.44 101 GLU A N 1
ATOM 780 C CA . GLU A 1 101 ? -5.092 -6.164 24.191 1.00 68.44 101 GLU A CA 1
ATOM 781 C C . GLU A 1 101 ? -5.290 -6.615 22.740 1.00 68.44 101 GLU A C 1
ATOM 783 O O . GLU A 1 101 ? -4.356 -6.549 21.947 1.00 68.44 101 GLU A O 1
ATOM 788 N N . GLU A 1 102 ? -6.509 -6.989 22.348 1.00 66.81 102 GLU A N 1
ATOM 789 C CA . GLU A 1 102 ? -6.824 -7.331 20.952 1.00 66.81 102 GLU A CA 1
ATOM 790 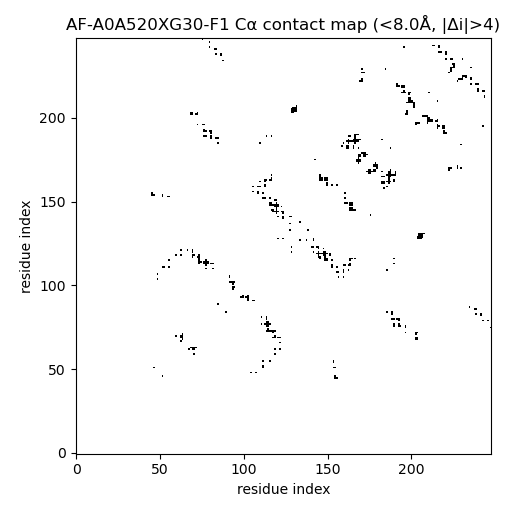C C . GLU A 1 102 ? -6.620 -6.127 20.029 1.00 66.81 102 GLU A C 1
ATOM 792 O O . GLU A 1 102 ? -5.986 -6.246 18.981 1.00 66.81 102 GLU A O 1
ATOM 797 N N . ALA A 1 103 ? -7.082 -4.944 20.451 1.00 66.25 103 ALA A N 1
ATOM 798 C CA . ALA A 1 103 ? -6.872 -3.700 19.711 1.00 66.25 103 ALA A CA 1
ATOM 799 C C . ALA A 1 103 ? -5.380 -3.385 19.513 1.00 66.25 103 ALA A C 1
ATOM 801 O O . ALA A 1 103 ? -4.964 -2.930 18.446 1.00 66.25 103 ALA A O 1
ATOM 802 N N . ARG A 1 104 ? -4.561 -3.655 20.536 1.00 70.19 104 ARG A N 1
ATOM 803 C CA . ARG A 1 104 ? -3.108 -3.479 20.486 1.00 70.19 104 ARG A CA 1
ATOM 804 C C . ARG A 1 104 ? -2.443 -4.479 19.539 1.00 70.19 104 ARG A C 1
ATOM 806 O O . ARG A 1 104 ? -1.584 -4.081 18.757 1.00 70.19 104 ARG A O 1
ATOM 813 N N . LEU A 1 105 ? -2.850 -5.744 19.579 1.00 70.56 105 LEU A N 1
ATOM 814 C CA . LEU A 1 105 ? -2.309 -6.795 18.713 1.00 70.56 105 LEU A CA 1
ATOM 815 C C . LEU A 1 105 ? -2.632 -6.541 17.236 1.00 70.56 105 LEU A C 1
ATOM 817 O O . LEU A 1 105 ? -1.762 -6.697 16.384 1.00 70.56 105 LEU A O 1
ATOM 821 N N . GLU A 1 106 ? -3.842 -6.075 16.933 1.00 76.94 106 GLU A N 1
ATOM 822 C CA . GLU A 1 106 ? -4.232 -5.699 15.571 1.00 76.94 106 GLU A CA 1
ATOM 823 C C . GLU A 1 106 ? -3.435 -4.485 15.066 1.00 76.94 106 GLU A C 1
ATOM 825 O O . GLU A 1 106 ? -3.009 -4.450 13.910 1.00 76.94 106 GLU A O 1
ATOM 830 N N . LYS A 1 107 ? -3.164 -3.504 15.944 1.00 79.88 107 LYS A N 1
ATOM 831 C CA . LYS A 1 107 ? -2.274 -2.374 15.631 1.00 79.88 107 LYS A CA 1
ATOM 832 C C . LYS A 1 107 ? -0.889 -2.849 15.225 1.00 79.88 107 LYS A C 1
ATOM 834 O O . LYS A 1 107 ? -0.333 -2.373 14.238 1.00 79.88 107 LYS A O 1
ATOM 839 N N . GLU A 1 108 ? -0.324 -3.767 15.993 1.00 83.31 108 GLU A N 1
ATOM 840 C CA . GLU A 1 108 ? 1.005 -4.315 15.736 1.00 83.31 108 GLU A CA 1
ATOM 841 C C . GLU A 1 108 ? 1.044 -5.138 14.451 1.00 83.31 108 GLU A C 1
ATOM 843 O O . GLU A 1 108 ? 2.000 -5.036 13.683 1.00 83.31 108 GLU A O 1
ATOM 848 N N . ASP A 1 109 ? -0.016 -5.888 14.169 1.00 89.00 109 ASP A N 1
ATOM 849 C CA . ASP A 1 109 ? -0.136 -6.658 12.936 1.00 89.00 109 ASP A CA 1
ATOM 850 C C . ASP A 1 109 ? -0.255 -5.761 11.704 1.00 89.00 109 ASP A C 1
ATOM 852 O O . ASP A 1 109 ? 0.357 -6.055 10.675 1.00 89.00 109 ASP A O 1
ATOM 856 N N . LEU A 1 110 ? -0.926 -4.614 11.819 1.00 88.50 110 LEU A N 1
ATOM 857 C CA . LEU A 1 110 ? -0.968 -3.615 10.753 1.00 88.50 110 LEU A CA 1
ATOM 858 C C . LEU A 1 110 ? 0.364 -2.883 10.568 1.00 88.50 110 LEU A C 1
ATOM 860 O O . LEU A 1 110 ? 0.740 -2.586 9.430 1.00 88.50 110 LEU A O 1
ATOM 864 N N . VAL A 1 111 ? 1.118 -2.650 11.650 1.00 89.94 111 VAL A N 1
ATOM 865 C CA . VAL A 1 111 ? 2.507 -2.175 11.552 1.00 89.94 111 VAL A CA 1
ATOM 866 C C . VAL A 1 111 ? 3.312 -3.173 10.725 1.00 89.94 111 VAL A C 1
ATOM 868 O O . VAL A 1 111 ? 3.893 -2.788 9.711 1.00 89.94 111 VAL A O 1
ATOM 871 N N . VAL A 1 112 ? 3.296 -4.456 11.097 1.00 91.50 112 VAL A N 1
ATOM 872 C CA . VAL A 1 112 ? 3.995 -5.515 10.354 1.00 91.50 112 VAL A CA 1
ATOM 873 C C . VAL A 1 112 ? 3.527 -5.554 8.896 1.00 91.50 112 VAL A C 1
ATOM 875 O O . VAL A 1 112 ? 4.366 -5.552 7.996 1.00 91.50 112 VAL A O 1
ATOM 878 N N . ALA A 1 113 ? 2.216 -5.507 8.646 1.00 93.69 113 ALA A N 1
ATOM 879 C CA . ALA A 1 113 ? 1.646 -5.518 7.302 1.00 93.69 113 ALA A CA 1
ATOM 880 C C . ALA A 1 113 ? 2.157 -4.366 6.432 1.00 93.69 113 ALA A C 1
ATOM 882 O O . ALA A 1 113 ? 2.540 -4.588 5.284 1.00 93.69 113 ALA A O 1
ATOM 883 N N . SER A 1 114 ? 2.225 -3.152 6.984 1.00 95.00 114 SER A N 1
ATOM 884 C CA . SER A 1 114 ? 2.676 -1.967 6.249 1.00 95.00 114 SER A CA 1
ATOM 885 C C . SER A 1 114 ? 4.122 -2.077 5.751 1.00 95.00 114 SER A C 1
ATOM 887 O O . SER A 1 114 ? 4.410 -1.715 4.611 1.00 95.00 114 SER A O 1
ATOM 889 N N . TYR A 1 115 ? 5.021 -2.639 6.564 1.00 95.06 115 TYR A N 1
ATOM 890 C CA . TYR A 1 115 ? 6.419 -2.860 6.186 1.00 95.06 115 TYR A CA 1
ATOM 891 C C . TYR A 1 115 ? 6.603 -4.093 5.294 1.00 95.06 115 TYR A C 1
ATOM 893 O O . TYR A 1 115 ? 7.542 -4.151 4.502 1.00 95.06 115 TYR A O 1
ATOM 901 N N . MET A 1 116 ? 5.717 -5.083 5.407 1.00 95.12 116 MET A N 1
ATOM 902 C CA . MET A 1 116 ? 5.808 -6.342 4.667 1.00 95.12 116 MET A CA 1
ATOM 903 C C . MET A 1 116 ? 5.132 -6.311 3.297 1.00 95.12 116 MET A C 1
ATOM 905 O O . MET A 1 116 ? 5.449 -7.171 2.472 1.00 95.12 116 MET A O 1
ATOM 909 N N . ALA A 1 117 ? 4.258 -5.334 3.030 1.00 95.81 117 ALA A N 1
ATOM 910 C CA . ALA A 1 117 ? 3.404 -5.269 1.840 1.00 95.81 117 ALA A CA 1
ATOM 911 C C . ALA A 1 117 ? 4.150 -5.505 0.514 1.00 95.81 117 ALA A C 1
ATOM 913 O O . ALA A 1 117 ? 3.659 -6.212 -0.368 1.00 95.81 117 ALA A O 1
ATOM 914 N N . ASN A 1 118 ? 5.383 -5.006 0.425 1.00 95.19 118 ASN A N 1
ATOM 915 C CA . ASN A 1 118 ? 6.230 -5.067 -0.765 1.00 95.19 118 ASN A CA 1
ATOM 916 C C . ASN A 1 118 ? 7.386 -6.079 -0.684 1.00 95.19 118 ASN A C 1
ATOM 918 O O . ASN A 1 118 ? 8.167 -6.203 -1.628 1.00 95.19 118 ASN A O 1
ATOM 922 N N . SER A 1 119 ? 7.510 -6.828 0.415 1.00 93.62 119 SER A N 1
ATOM 923 C CA . SER A 1 119 ? 8.621 -7.770 0.624 1.00 93.62 119 SER A CA 1
ATOM 924 C C . SER A 1 119 ? 8.659 -8.891 -0.424 1.00 93.62 119 SER A C 1
ATOM 926 O O . SER A 1 119 ? 9.734 -9.321 -0.840 1.00 93.62 119 SER A O 1
ATOM 928 N N . GLY A 1 120 ? 7.492 -9.309 -0.922 1.00 93.75 120 GLY A N 1
ATOM 929 C CA . GLY A 1 120 ? 7.313 -10.317 -1.963 1.00 93.75 120 GLY A CA 1
ATOM 930 C C . GLY A 1 120 ? 7.898 -9.942 -3.324 1.00 93.75 120 GLY A C 1
ATOM 931 O O . GLY A 1 120 ? 8.083 -10.829 -4.158 1.00 93.75 120 GLY A O 1
ATOM 932 N N . LEU A 1 121 ? 8.273 -8.673 -3.547 1.00 93.00 121 LEU A N 1
ATOM 933 C CA . LEU A 1 121 ? 9.006 -8.255 -4.748 1.00 93.00 121 LEU A CA 1
ATOM 934 C C . LEU A 1 121 ? 10.342 -9.000 -4.897 1.00 93.00 121 LEU A C 1
ATOM 936 O O . LEU A 1 121 ? 10.844 -9.136 -6.010 1.00 93.00 121 LEU A O 1
ATOM 940 N N . ILE A 1 122 ? 10.899 -9.540 -3.805 1.00 91.19 122 ILE A N 1
ATOM 941 C CA . ILE A 1 122 ? 12.107 -10.375 -3.844 1.00 91.19 122 ILE A CA 1
ATOM 942 C C . ILE A 1 122 ? 11.943 -11.643 -4.692 1.00 91.19 122 ILE A C 1
ATOM 944 O O . ILE A 1 122 ? 12.923 -12.138 -5.243 1.00 91.19 122 ILE A O 1
ATOM 948 N N . GLY A 1 123 ? 10.715 -12.157 -4.801 1.00 91.12 123 GLY A N 1
ATOM 949 C CA . GLY A 1 123 ? 10.389 -13.328 -5.611 1.00 91.12 123 GLY A CA 1
ATOM 950 C C . GLY A 1 123 ? 10.040 -12.999 -7.064 1.00 91.12 123 GLY A C 1
ATOM 951 O O . GLY A 1 123 ? 9.790 -13.916 -7.843 1.00 91.12 123 GLY A O 1
ATOM 952 N N . ILE A 1 124 ? 10.014 -11.718 -7.445 1.00 92.50 124 ILE A N 1
ATOM 953 C CA . ILE A 1 124 ? 9.749 -11.299 -8.824 1.00 92.50 124 ILE A CA 1
ATOM 954 C C . ILE A 1 124 ? 11.055 -11.356 -9.632 1.00 92.50 124 ILE A C 1
ATOM 956 O O . ILE A 1 124 ? 12.071 -10.812 -9.187 1.00 92.50 124 ILE A O 1
ATOM 960 N N . PRO A 1 125 ? 11.062 -11.984 -10.825 1.00 91.81 125 PRO A N 1
ATOM 961 C CA . PRO A 1 125 ? 12.248 -12.030 -11.672 1.00 91.81 125 PRO A CA 1
ATOM 962 C C . PRO A 1 125 ? 12.797 -10.635 -11.987 1.00 91.81 125 PRO A C 1
ATOM 964 O O . PRO A 1 125 ? 12.046 -9.725 -12.338 1.00 91.81 125 PRO A O 1
ATOM 967 N N . GLU A 1 126 ? 14.121 -10.480 -11.933 1.00 88.38 126 GLU A N 1
ATOM 968 C CA . GLU A 1 126 ? 14.783 -9.183 -12.136 1.00 88.38 126 GLU A CA 1
ATOM 969 C C . GLU A 1 126 ? 14.422 -8.542 -13.479 1.00 88.38 126 GLU A C 1
ATOM 971 O O . GLU A 1 126 ? 14.093 -7.361 -13.535 1.00 88.38 126 GLU A O 1
ATOM 976 N N . TYR A 1 127 ? 14.393 -9.326 -14.559 1.00 88.62 127 TYR A N 1
ATOM 977 C CA . TYR A 1 127 ? 14.054 -8.815 -15.891 1.00 88.62 127 TYR A CA 1
ATOM 978 C C . TYR A 1 127 ? 12.622 -8.261 -15.997 1.00 88.62 127 TYR A C 1
ATOM 980 O O . TYR A 1 127 ? 12.335 -7.555 -16.957 1.00 88.62 127 TYR A O 1
ATOM 988 N N . ILE A 1 128 ? 11.737 -8.576 -15.044 1.00 90.31 128 ILE A N 1
ATOM 989 C CA . ILE A 1 128 ? 10.394 -7.992 -14.911 1.00 90.31 128 ILE A CA 1
ATOM 990 C C . ILE A 1 128 ? 10.452 -6.793 -13.968 1.00 90.31 128 ILE A C 1
ATOM 992 O O . ILE A 1 128 ? 9.949 -5.725 -14.304 1.00 90.31 128 ILE A O 1
ATOM 996 N N . LEU A 1 129 ? 11.088 -6.959 -12.804 1.00 86.69 129 LEU A N 1
ATOM 997 C CA . LEU A 1 129 ? 11.186 -5.928 -11.771 1.00 86.69 129 LEU A CA 1
ATOM 998 C C . LEU A 1 129 ? 11.828 -4.635 -12.294 1.00 86.69 129 LEU A C 1
ATOM 1000 O O . LEU A 1 129 ? 11.376 -3.541 -11.974 1.00 86.69 129 LEU A O 1
ATOM 1004 N N . TYR A 1 130 ? 12.860 -4.767 -13.127 1.00 82.69 130 TYR A N 1
ATOM 1005 C CA . TYR A 1 130 ? 13.599 -3.646 -13.703 1.00 82.69 130 TYR A CA 1
ATOM 1006 C C . TYR A 1 130 ? 13.100 -3.255 -15.101 1.00 82.69 130 TYR A C 1
ATOM 1008 O O . TYR A 1 130 ? 13.802 -2.549 -15.819 1.00 82.69 130 TYR A O 1
ATOM 1016 N N . LYS A 1 131 ? 11.918 -3.699 -15.539 1.00 83.94 131 LYS A N 1
ATOM 1017 C CA . LYS A 1 131 ? 11.386 -3.357 -16.866 1.00 83.94 131 LYS A CA 1
ATOM 1018 C C . LYS A 1 131 ? 10.459 -2.144 -16.785 1.00 83.94 131 LYS A C 1
ATOM 1020 O O . LYS A 1 131 ? 9.682 -2.008 -15.849 1.00 83.94 131 LYS A O 1
ATOM 1025 N N . GLY A 1 132 ? 10.553 -1.245 -17.768 1.00 77.44 132 GLY A N 1
ATOM 1026 C CA . GLY A 1 132 ? 9.700 -0.052 -17.837 1.00 77.44 132 GLY A CA 1
ATOM 1027 C C . GLY A 1 132 ? 8.248 -0.391 -18.180 1.00 77.44 132 GLY A C 1
ATOM 1028 O O . GLY A 1 132 ? 7.346 -0.141 -17.379 1.00 77.44 132 GLY A O 1
ATOM 1029 N N . ASP A 1 133 ? 8.047 -0.988 -19.356 1.00 84.06 133 ASP A N 1
ATOM 1030 C CA . ASP A 1 133 ? 6.733 -1.409 -19.843 1.00 84.06 133 ASP A CA 1
ATOM 1031 C C . ASP A 1 133 ? 6.595 -2.928 -19.761 1.00 84.06 133 ASP A C 1
ATOM 1033 O O . ASP A 1 133 ? 7.373 -3.680 -20.356 1.00 84.06 133 ASP A O 1
ATOM 1037 N N . LEU A 1 134 ? 5.591 -3.380 -19.014 1.00 89.50 134 LEU A N 1
ATOM 1038 C CA . LEU A 1 134 ? 5.284 -4.795 -18.843 1.00 89.50 134 LEU A CA 1
ATOM 1039 C C . LEU A 1 134 ? 4.246 -5.237 -19.875 1.00 89.50 134 LEU A C 1
ATOM 1041 O O . LEU A 1 134 ? 3.244 -4.562 -20.108 1.00 89.50 134 LEU A O 1
ATOM 1045 N N . THR A 1 135 ? 4.457 -6.411 -20.460 1.00 94.31 135 THR A N 1
ATOM 1046 C CA . THR A 1 135 ? 3.396 -7.140 -21.165 1.00 94.31 135 THR A CA 1
ATOM 1047 C C . THR A 1 135 ? 2.318 -7.588 -20.174 1.00 94.31 135 THR A C 1
ATOM 1049 O O . THR A 1 135 ? 2.556 -7.627 -18.968 1.00 94.31 135 THR A O 1
ATOM 1052 N N . GLY A 1 136 ? 1.141 -7.992 -20.664 1.00 94.31 136 GLY A N 1
ATOM 1053 C CA . GLY A 1 136 ? 0.069 -8.499 -19.795 1.00 94.31 136 GLY A CA 1
ATOM 1054 C C . GLY A 1 136 ? 0.525 -9.647 -18.882 1.00 94.31 136 GLY A C 1
ATOM 1055 O O . GLY A 1 136 ? 0.286 -9.599 -17.681 1.00 94.31 136 GLY A O 1
ATOM 1056 N N . GLY A 1 137 ? 1.275 -10.616 -19.421 1.00 95.25 137 GLY A N 1
ATOM 1057 C CA . GLY A 1 137 ? 1.803 -11.737 -18.635 1.00 95.25 137 GLY A CA 1
ATOM 1058 C C . GLY A 1 137 ? 2.874 -11.328 -17.616 1.00 95.25 137 GLY A C 1
ATOM 1059 O O . GLY A 1 137 ? 2.900 -11.843 -16.502 1.00 95.25 137 GLY A O 1
ATOM 1060 N N . GLU A 1 138 ? 3.737 -10.367 -17.953 1.00 94.56 138 GLU A N 1
ATOM 1061 C CA . GLU A 1 138 ? 4.714 -9.817 -17.000 1.00 94.56 138 GLU A CA 1
ATOM 1062 C C . GLU A 1 138 ? 4.043 -8.995 -15.900 1.00 94.56 138 GLU A C 1
ATOM 1064 O O . GLU A 1 138 ? 4.449 -9.065 -14.741 1.00 94.56 138 GLU A O 1
ATOM 1069 N N . TYR A 1 139 ? 2.983 -8.265 -16.238 1.00 92.94 139 TYR A N 1
ATOM 1070 C CA . TYR A 1 139 ? 2.156 -7.572 -15.262 1.00 92.94 139 TYR A CA 1
ATOM 1071 C C . TYR A 1 139 ? 1.448 -8.568 -14.332 1.00 92.94 139 TYR A C 1
ATOM 1073 O O . TYR A 1 139 ? 1.440 -8.375 -13.119 1.00 92.94 139 TYR A O 1
ATOM 1081 N N . ASP A 1 140 ? 0.927 -9.681 -14.856 1.00 94.50 140 ASP A N 1
ATOM 1082 C CA . ASP A 1 140 ? 0.343 -10.757 -14.046 1.00 94.50 140 ASP A CA 1
ATOM 1083 C C . ASP A 1 140 ? 1.348 -11.405 -13.087 1.00 94.50 140 ASP A C 1
ATOM 1085 O O . ASP A 1 140 ? 0.985 -11.736 -11.951 1.00 94.50 140 ASP A O 1
ATOM 1089 N N . MET A 1 141 ? 2.609 -11.533 -13.510 1.00 94.81 141 MET A N 1
ATOM 1090 C CA . MET A 1 141 ? 3.710 -11.952 -12.641 1.00 94.81 141 MET A CA 1
ATOM 1091 C C . MET A 1 141 ? 4.011 -10.903 -11.568 1.00 94.81 141 MET A C 1
ATOM 1093 O O . MET A 1 141 ? 4.075 -11.257 -10.393 1.00 94.81 141 MET A O 1
ATOM 1097 N N . MET A 1 142 ? 4.114 -9.619 -11.933 1.00 93.50 142 MET A N 1
ATOM 1098 C CA . MET A 1 142 ? 4.321 -8.523 -10.978 1.00 93.50 142 MET A CA 1
ATOM 1099 C C . MET A 1 142 ? 3.244 -8.515 -9.886 1.00 93.50 142 MET A C 1
ATOM 1101 O O . MET A 1 142 ? 3.568 -8.393 -8.706 1.00 93.50 142 MET A O 1
ATOM 1105 N N . LYS A 1 143 ? 1.969 -8.730 -10.241 1.00 94.94 143 LYS A N 1
ATOM 1106 C CA . LYS A 1 143 ? 0.859 -8.803 -9.273 1.00 94.94 143 LYS A CA 1
ATOM 1107 C C . LYS A 1 143 ? 1.022 -9.905 -8.221 1.00 94.94 143 LYS A C 1
ATOM 1109 O O . LYS A 1 143 ? 0.433 -9.795 -7.150 1.00 94.94 143 LYS A O 1
ATOM 1114 N N . GLN A 1 144 ? 1.806 -10.957 -8.484 1.00 95.88 144 GLN A N 1
ATOM 1115 C CA . GLN A 1 144 ? 2.002 -12.034 -7.508 1.00 95.88 144 GLN A CA 1
ATOM 1116 C C . GLN A 1 144 ? 2.770 -11.583 -6.263 1.00 95.88 144 GLN A C 1
ATOM 1118 O O . GLN A 1 144 ? 2.706 -12.280 -5.251 1.00 95.88 144 GLN A O 1
ATOM 1123 N N . HIS A 1 145 ? 3.455 -10.432 -6.292 1.00 95.69 145 HIS A N 1
ATOM 1124 C CA . HIS A 1 145 ? 4.197 -9.962 -5.125 1.00 95.69 145 HIS A CA 1
ATOM 1125 C C . HIS A 1 145 ? 3.291 -9.781 -3.899 1.00 95.69 145 HIS A C 1
ATOM 1127 O O . HIS A 1 145 ? 3.747 -10.054 -2.799 1.00 95.69 145 HIS A O 1
ATOM 1133 N N . THR A 1 146 ? 2.011 -9.414 -4.062 1.00 96.56 146 THR A N 1
ATOM 1134 C CA . THR A 1 146 ? 1.096 -9.250 -2.918 1.00 96.56 146 THR A CA 1
ATOM 1135 C C . THR A 1 146 ? 0.858 -10.577 -2.198 1.00 96.56 146 THR A C 1
ATOM 1137 O O . THR A 1 146 ? 0.912 -10.642 -0.972 1.00 96.56 146 THR A O 1
ATOM 1140 N N . LYS A 1 147 ? 0.683 -11.668 -2.955 1.00 95.56 147 LYS A N 1
ATOM 1141 C CA . LYS A 1 147 ? 0.559 -13.029 -2.411 1.00 95.56 147 LYS A CA 1
ATOM 1142 C C . LYS A 1 147 ? 1.862 -13.506 -1.790 1.00 95.56 147 LYS A C 1
ATOM 1144 O O . LYS A 1 147 ? 1.838 -14.108 -0.723 1.00 95.56 147 LYS A O 1
ATOM 1149 N N . LEU A 1 148 ? 2.993 -13.235 -2.441 1.00 94.81 148 LEU A N 1
ATOM 1150 C CA . LEU A 1 148 ? 4.309 -13.583 -1.908 1.00 94.81 148 LEU A CA 1
ATOM 1151 C C . LEU A 1 148 ? 4.580 -12.855 -0.585 1.00 94.81 148 LEU A C 1
ATOM 1153 O O . LEU A 1 148 ? 5.025 -13.497 0.358 1.00 94.81 148 LEU A O 1
ATOM 1157 N N . SER A 1 149 ? 4.250 -11.563 -0.497 1.00 94.81 149 SER A N 1
ATOM 1158 C CA . SER A 1 149 ? 4.334 -10.762 0.729 1.00 94.81 149 SER A CA 1
ATOM 1159 C C . SER A 1 149 ? 3.419 -11.291 1.830 1.00 94.81 149 SER A C 1
ATOM 1161 O O . SER A 1 149 ? 3.827 -11.364 2.981 1.00 94.81 149 SER A O 1
ATOM 1163 N N . ALA A 1 150 ? 2.180 -11.664 1.502 1.00 92.88 150 ALA A N 1
ATOM 1164 C CA . ALA A 1 150 ? 1.234 -12.184 2.488 1.00 92.88 150 ALA A CA 1
ATOM 1165 C C . ALA A 1 150 ? 1.646 -13.566 3.014 1.00 92.88 150 ALA A C 1
ATOM 1167 O O . ALA A 1 150 ? 1.515 -13.834 4.201 1.00 92.88 150 ALA A O 1
ATOM 1168 N N . ASN A 1 151 ? 2.183 -14.422 2.142 1.00 90.56 151 ASN A N 1
ATOM 1169 C CA . ASN A 1 151 ? 2.672 -15.747 2.517 1.00 90.56 151 ASN A CA 1
ATOM 1170 C C . ASN A 1 151 ? 3.997 -15.692 3.294 1.00 90.56 151 ASN A C 1
ATOM 1172 O O . ASN A 1 151 ? 4.296 -16.617 4.045 1.00 90.56 151 ASN A O 1
ATOM 1176 N N . SER A 1 152 ? 4.816 -14.659 3.070 1.00 86.56 152 SER A N 1
ATOM 1177 C CA . SER A 1 152 ? 6.066 -14.439 3.805 1.00 86.56 152 SER A CA 1
ATOM 1178 C C . SER A 1 152 ? 5.857 -13.658 5.099 1.00 86.56 152 SER A C 1
ATOM 1180 O O . SER A 1 152 ? 6.710 -13.716 5.987 1.00 86.56 152 SER A O 1
ATOM 1182 N N 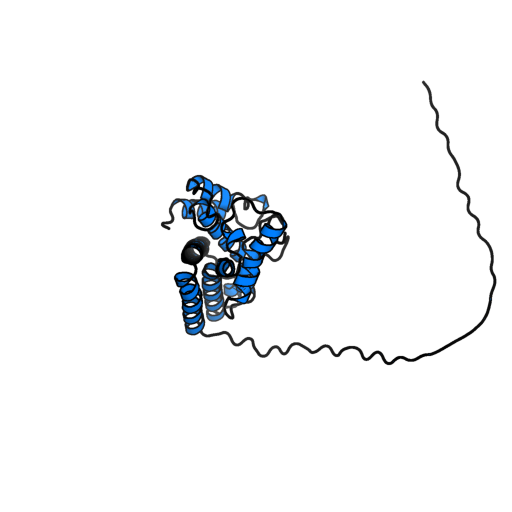. ALA A 1 153 ? 4.747 -12.925 5.213 1.00 78.50 153 ALA A N 1
ATOM 1183 C CA . ALA A 1 153 ? 4.355 -12.288 6.451 1.00 78.50 153 ALA A CA 1
ATOM 1184 C C . ALA A 1 153 ? 4.171 -13.345 7.541 1.00 78.50 153 ALA A C 1
ATOM 1186 O O . ALA A 1 153 ? 3.727 -14.470 7.315 1.00 78.50 153 ALA A O 1
ATOM 1187 N N . LEU A 1 154 ? 4.573 -12.965 8.745 1.00 71.25 154 LEU A N 1
ATOM 1188 C CA . LEU A 1 154 ? 4.450 -13.790 9.939 1.00 71.25 154 LEU A CA 1
ATOM 1189 C C . LEU A 1 154 ? 2.986 -14.106 10.232 1.00 71.25 154 LEU A C 1
ATOM 1191 O O . LEU A 1 154 ? 2.115 -13.470 9.641 1.00 71.25 154 LEU A O 1
ATOM 1195 N N . PRO A 1 155 ? 2.693 -15.010 11.184 1.00 79.25 155 PRO A N 1
ATOM 1196 C CA . PRO A 1 155 ? 1.347 -15.133 11.720 1.00 79.25 155 PRO A CA 1
ATOM 1197 C C . PRO A 1 155 ? 0.891 -13.784 12.297 1.00 79.25 155 PRO A C 1
ATOM 1199 O O . PRO A 1 155 ? 1.215 -13.414 13.428 1.00 79.25 155 PRO A O 1
ATOM 1202 N N . ILE A 1 156 ? 0.167 -13.042 11.472 1.00 84.56 156 ILE A N 1
ATOM 1203 C CA . ILE A 1 156 ? -0.531 -11.802 11.776 1.00 84.56 156 ILE A CA 1
ATOM 1204 C C . ILE A 1 156 ? -2.023 -12.058 11.596 1.00 84.56 156 ILE A C 1
ATOM 1206 O O . ILE A 1 156 ? -2.428 -13.073 11.017 1.00 84.56 156 ILE A O 1
ATOM 1210 N N . SER A 1 157 ? -2.855 -11.148 12.087 1.00 86.12 157 SER A N 1
ATOM 1211 C CA . SER A 1 157 ? -4.299 -11.268 11.947 1.00 86.12 157 SER A CA 1
ATOM 1212 C C . SER A 1 157 ? -4.708 -11.500 10.477 1.00 86.12 157 SER A C 1
ATOM 1214 O O . SER A 1 157 ? -4.074 -10.978 9.546 1.00 86.12 157 SER A O 1
ATOM 1216 N N . PRO A 1 158 ? -5.792 -12.256 10.222 1.00 85.31 158 PRO A N 1
ATOM 1217 C CA . PRO A 1 158 ? -6.333 -12.399 8.873 1.00 85.31 158 PRO A CA 1
ATOM 1218 C C . PRO A 1 158 ? -6.637 -11.049 8.212 1.00 85.31 158 PRO A C 1
ATOM 1220 O O . PRO A 1 158 ? -6.434 -10.889 7.012 1.00 85.31 158 PRO A O 1
ATOM 1223 N N . VAL A 1 159 ? -7.064 -10.052 8.992 1.00 85.31 159 VAL A N 1
ATOM 1224 C CA . VAL A 1 159 ? -7.349 -8.693 8.509 1.00 85.31 159 VAL A CA 1
ATOM 1225 C C . VAL A 1 159 ? -6.074 -7.989 8.037 1.00 85.31 159 VAL A C 1
ATOM 1227 O O . VAL A 1 159 ? -6.068 -7.398 6.956 1.00 85.31 159 VAL A O 1
ATOM 1230 N N . SER A 1 160 ? -4.978 -8.100 8.787 1.00 89.88 160 SER A N 1
ATOM 1231 C CA . SER A 1 160 ? -3.678 -7.539 8.399 1.00 89.88 160 SER A CA 1
ATOM 1232 C C . SER A 1 160 ? -3.063 -8.280 7.210 1.00 89.88 160 SER A C 1
ATOM 1234 O O . SER A 1 160 ? -2.492 -7.659 6.315 1.00 89.88 160 SER A O 1
ATOM 1236 N N . THR A 1 161 ? -3.271 -9.596 7.127 1.00 92.00 161 THR A N 1
ATOM 1237 C CA . THR A 1 161 ? -2.901 -10.398 5.949 1.00 92.00 161 THR A CA 1
ATOM 1238 C C . THR A 1 161 ? -3.666 -9.940 4.705 1.00 92.00 161 THR A C 1
ATOM 1240 O O . THR A 1 161 ? -3.078 -9.760 3.638 1.00 92.00 161 THR A O 1
ATOM 1243 N N . LEU A 1 162 ? -4.973 -9.685 4.832 1.00 91.69 162 LEU A N 1
ATOM 1244 C CA . LEU A 1 162 ? -5.784 -9.127 3.748 1.00 91.69 162 LEU A CA 1
ATOM 1245 C C . LEU A 1 162 ? -5.332 -7.715 3.365 1.00 91.69 162 LEU A C 1
ATOM 1247 O O . LEU A 1 162 ? -5.320 -7.392 2.181 1.00 91.69 162 LEU A O 1
ATOM 1251 N N . ALA A 1 163 ? -4.895 -6.897 4.327 1.00 93.88 163 ALA A N 1
ATOM 1252 C CA . ALA A 1 163 ? -4.332 -5.581 4.033 1.00 93.88 163 ALA A CA 1
ATOM 1253 C C . ALA A 1 163 ? -3.081 -5.675 3.142 1.00 93.88 163 ALA A C 1
ATOM 1255 O O . ALA A 1 163 ? -2.942 -4.879 2.215 1.00 93.88 163 ALA A O 1
ATOM 1256 N N . ILE A 1 164 ? -2.222 -6.681 3.354 1.00 96.00 164 ILE A N 1
ATOM 1257 C CA . ILE A 1 164 ? -1.092 -6.981 2.459 1.00 96.00 164 ILE A CA 1
ATOM 1258 C C . ILE A 1 164 ? -1.582 -7.451 1.087 1.00 96.00 164 ILE A C 1
ATOM 1260 O O . ILE A 1 164 ? -1.104 -6.963 0.067 1.00 96.00 164 ILE A O 1
ATOM 1264 N N . LEU A 1 165 ? -2.518 -8.399 1.032 1.00 95.75 165 LEU A N 1
ATOM 1265 C CA . LEU A 1 165 ? -2.995 -8.956 -0.240 1.00 95.75 165 LEU A CA 1
ATOM 1266 C C . LEU A 1 165 ? -3.654 -7.904 -1.139 1.00 95.75 165 LEU A C 1
ATOM 1268 O O . LEU A 1 165 ? -3.491 -7.949 -2.363 1.00 95.75 165 LEU A O 1
ATOM 1272 N N . ASP A 1 166 ? -4.364 -6.963 -0.521 1.00 96.25 166 ASP A N 1
ATOM 1273 C CA . ASP A 1 166 ? -5.294 -6.068 -1.200 1.00 96.25 166 ASP A CA 1
ATOM 1274 C C . ASP A 1 166 ? -4.784 -4.626 -1.312 1.00 96.25 166 ASP A C 1
ATOM 1276 O O . ASP A 1 166 ? -5.521 -3.762 -1.778 1.00 96.25 166 ASP A O 1
ATOM 1280 N N . HIS A 1 167 ? -3.537 -4.319 -0.933 1.00 96.38 167 HIS A N 1
ATOM 1281 C CA . HIS A 1 167 ? -3.050 -2.930 -0.950 1.00 96.38 167 HIS A CA 1
ATOM 1282 C C . HIS A 1 167 ? -3.007 -2.288 -2.350 1.00 96.38 167 HIS A C 1
ATOM 1284 O O . HIS A 1 167 ? -3.064 -1.066 -2.485 1.00 96.38 167 HIS A O 1
ATOM 1290 N N . HIS A 1 168 ? -2.979 -3.093 -3.415 1.00 96.38 168 HIS A N 1
ATOM 1291 C CA . HIS A 1 168 ? -3.126 -2.616 -4.795 1.00 96.38 168 HIS A CA 1
ATOM 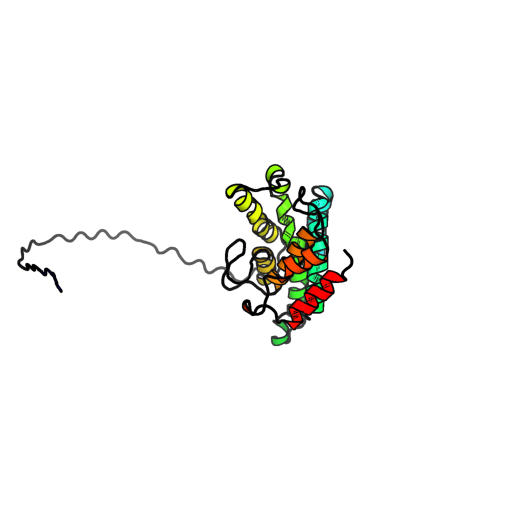1292 C C . HIS A 1 168 ? -4.571 -2.605 -5.307 1.00 96.38 168 HIS A C 1
ATOM 1294 O O . HIS A 1 168 ? -4.814 -2.280 -6.477 1.00 96.38 168 HIS A O 1
ATOM 1300 N N . GLU A 1 169 ? -5.551 -2.930 -4.466 1.00 95.31 169 GLU A N 1
ATOM 1301 C CA . GLU A 1 169 ? -6.939 -2.666 -4.798 1.00 95.31 169 GLU A CA 1
ATOM 1302 C C . GLU A 1 169 ? -7.191 -1.157 -4.887 1.00 95.31 169 GLU A C 1
ATOM 1304 O O . GLU A 1 169 ? -6.542 -0.317 -4.251 1.00 95.31 169 GLU A O 1
ATOM 1309 N N . LEU A 1 170 ? -8.137 -0.814 -5.751 1.00 92.69 170 LEU A N 1
ATOM 1310 C CA . LEU A 1 170 ? -8.587 0.549 -5.972 1.00 92.69 170 LEU A CA 1
ATOM 1311 C C . LEU A 1 170 ? -10.105 0.591 -5.858 1.00 92.69 170 LEU A C 1
ATOM 1313 O O . LEU A 1 170 ? -10.764 -0.421 -6.131 1.00 92.69 170 LEU A O 1
ATOM 1317 N N . PRO A 1 171 ? -10.671 1.752 -5.502 1.00 89.75 171 PRO A N 1
ATOM 1318 C CA . PRO A 1 171 ? -12.113 1.913 -5.465 1.00 89.75 171 PRO A CA 1
ATOM 1319 C C . PRO A 1 171 ? -12.737 1.567 -6.819 1.00 89.75 171 PRO A C 1
ATOM 1321 O O . PRO A 1 171 ? -12.110 1.727 -7.873 1.00 89.75 171 PRO A O 1
ATOM 1324 N N . LEU A 1 172 ? -13.985 1.096 -6.791 1.00 87.50 172 LEU A N 1
ATOM 1325 C CA . LEU A 1 172 ? -14.740 0.746 -8.000 1.00 87.50 172 LEU A CA 1
ATOM 1326 C C . LEU A 1 172 ? -14.064 -0.351 -8.849 1.00 87.50 172 LEU A C 1
ATOM 1328 O O . LEU A 1 172 ? -14.116 -0.300 -10.077 1.00 87.50 172 LEU A O 1
ATOM 1332 N N . ALA A 1 173 ? -13.411 -1.326 -8.200 1.00 89.12 173 ALA A N 1
ATOM 1333 C CA . ALA A 1 173 ? -12.802 -2.494 -8.844 1.00 89.12 173 ALA A CA 1
ATOM 1334 C C . ALA A 1 173 ? -11.752 -2.167 -9.923 1.00 89.12 173 ALA A C 1
ATOM 1336 O O . ALA A 1 173 ? -11.595 -2.890 -10.909 1.00 89.12 173 ALA A O 1
ATOM 1337 N N . LYS A 1 174 ? -10.991 -1.086 -9.730 1.00 89.56 174 LYS A N 1
ATOM 1338 C CA . LYS A 1 174 ? -9.932 -0.660 -10.665 1.00 89.56 174 LYS A CA 1
ATOM 1339 C C . LYS A 1 174 ? -8.546 -1.240 -10.346 1.00 89.56 174 LYS A C 1
ATOM 1341 O O . LYS A 1 174 ? -7.588 -0.933 -11.049 1.00 89.56 174 LYS A O 1
ATOM 1346 N N . GLY A 1 175 ? -8.428 -2.027 -9.275 1.00 91.00 175 GLY A N 1
ATOM 1347 C CA . GLY A 1 175 ? -7.162 -2.567 -8.779 1.00 91.00 175 GLY A CA 1
ATOM 1348 C C . GLY A 1 175 ? -6.752 -3.901 -9.403 1.00 91.00 175 GLY A C 1
ATOM 1349 O O . GLY A 1 175 ? -7.295 -4.327 -10.422 1.00 91.00 175 GLY A O 1
ATOM 1350 N N . TYR A 1 176 ? -5.788 -4.575 -8.772 1.00 93.19 176 TYR A N 1
ATOM 1351 C CA . TYR A 1 176 ? -5.177 -5.809 -9.286 1.00 93.19 176 TYR A CA 1
ATOM 1352 C C . TYR A 1 176 ? -6.162 -6.959 -9.494 1.00 93.19 176 TYR A C 1
ATOM 1354 O O . TYR A 1 176 ? -6.166 -7.566 -10.571 1.00 93.19 176 TYR A O 1
ATOM 1362 N N . ASN A 1 177 ? -6.980 -7.261 -8.483 1.00 91.19 177 ASN A N 1
ATOM 1363 C CA . ASN A 1 177 ? -7.978 -8.328 -8.541 1.00 91.19 177 ASN A CA 1
ATOM 1364 C C . ASN A 1 177 ? -9.386 -7.783 -8.788 1.00 91.19 177 ASN A C 1
ATOM 1366 O O . ASN A 1 177 ? -10.334 -8.564 -8.847 1.00 91.19 177 ASN A O 1
ATOM 1370 N N . LYS A 1 178 ? -9.518 -6.461 -8.965 1.00 91.62 178 LYS A N 1
ATOM 1371 C CA . LYS A 1 178 ? -10.777 -5.784 -9.286 1.00 91.62 178 LYS A CA 1
ATOM 1372 C C . LYS A 1 178 ? -11.865 -6.103 -8.258 1.00 91.62 178 LYS A C 1
ATOM 1374 O O . LYS A 1 178 ? -13.012 -6.384 -8.611 1.00 91.62 178 LYS A O 1
ATOM 1379 N N . LYS A 1 179 ? -11.504 -6.090 -6.972 1.00 89.12 179 LYS A N 1
ATOM 1380 C CA . LYS A 1 179 ? -12.461 -6.374 -5.899 1.00 89.12 179 LYS A CA 1
ATOM 1381 C C . LYS A 1 179 ? -13.456 -5.227 -5.774 1.00 89.12 179 LYS A C 1
ATOM 1383 O O . LYS A 1 179 ? -13.067 -4.060 -5.764 1.00 89.12 179 LYS A O 1
ATOM 1388 N N . MET A 1 180 ? -14.741 -5.567 -5.651 1.00 84.56 180 MET A N 1
ATOM 1389 C CA . MET A 1 180 ? -15.784 -4.572 -5.390 1.00 84.56 180 MET A CA 1
ATOM 1390 C C . MET A 1 180 ? -16.077 -4.354 -3.907 1.00 84.56 180 MET A C 1
ATOM 1392 O O . MET A 1 180 ? -16.481 -3.265 -3.515 1.00 84.56 180 MET A O 1
ATOM 1396 N N . THR A 1 181 ? -15.885 -5.382 -3.086 1.00 86.19 181 THR A N 1
ATOM 1397 C CA . THR A 1 181 ? -16.200 -5.378 -1.654 1.00 86.19 181 THR A CA 1
ATOM 1398 C C . THR A 1 181 ? -15.132 -6.146 -0.884 1.00 86.19 181 THR A C 1
ATOM 1400 O O . THR A 1 181 ? -14.372 -6.916 -1.471 1.00 86.19 181 THR A O 1
ATOM 1403 N N . GLY A 1 182 ? -15.096 -5.975 0.439 1.00 84.12 182 GLY A N 1
ATOM 1404 C CA . GLY A 1 182 ? -14.205 -6.739 1.319 1.00 84.12 182 GLY A CA 1
ATOM 1405 C C . GLY A 1 182 ? -12.753 -6.252 1.349 1.00 84.12 182 GLY A C 1
ATOM 1406 O O . GLY A 1 182 ? -11.922 -6.902 1.971 1.00 84.12 182 GLY A O 1
ATOM 1407 N N . VAL A 1 183 ? -12.450 -5.117 0.712 1.00 89.31 183 VAL A N 1
ATOM 1408 C CA . VAL A 1 183 ? -11.151 -4.444 0.841 1.00 89.31 183 VAL A CA 1
ATOM 1409 C C . VAL A 1 183 ? -11.177 -3.583 2.099 1.00 89.31 183 VAL A C 1
ATOM 1411 O O . VAL A 1 183 ? -12.066 -2.746 2.266 1.00 89.31 183 VAL A O 1
ATOM 1414 N N . SER A 1 184 ? -10.220 -3.795 3.000 1.00 89.94 184 SER A N 1
ATOM 1415 C CA . SER A 1 184 ? -10.145 -3.032 4.246 1.00 89.94 184 SER A CA 1
ATOM 1416 C C . SER A 1 184 ? -9.659 -1.600 3.995 1.00 89.94 184 SER A C 1
ATOM 1418 O O . SER A 1 184 ? -8.845 -1.350 3.103 1.00 89.94 184 SER A O 1
ATOM 1420 N N . ARG A 1 185 ? -10.088 -0.642 4.833 1.00 90.88 185 ARG A N 1
ATOM 1421 C CA . ARG A 1 185 ? -9.507 0.717 4.827 1.00 90.88 185 ARG A CA 1
ATOM 1422 C C . ARG A 1 185 ? -7.988 0.682 5.004 1.00 90.88 185 ARG A C 1
ATOM 1424 O O . ARG A 1 185 ? -7.293 1.480 4.384 1.00 90.88 185 ARG A O 1
ATOM 1431 N N . SER A 1 186 ? -7.468 -0.273 5.777 1.00 93.06 186 SER A N 1
ATOM 1432 C CA . SER A 1 186 ? -6.027 -0.441 5.963 1.00 93.06 186 SER A CA 1
ATOM 1433 C C . SER A 1 186 ? -5.293 -0.822 4.680 1.00 93.06 186 SER A C 1
ATOM 1435 O O . SER A 1 186 ? -4.221 -0.278 4.424 1.00 93.06 186 SER A O 1
ATOM 1437 N N . ALA A 1 187 ? -5.882 -1.676 3.835 1.00 94.56 187 ALA A N 1
ATOM 1438 C CA . ALA A 1 187 ? -5.337 -1.974 2.512 1.00 94.56 187 ALA A CA 1
ATOM 1439 C C . ALA A 1 187 ? -5.223 -0.696 1.666 1.00 94.56 187 ALA A C 1
ATOM 1441 O O . ALA A 1 187 ? -4.187 -0.437 1.059 1.00 94.56 1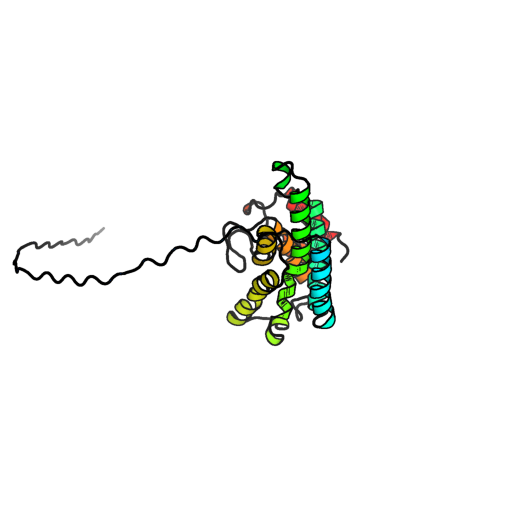87 ALA A O 1
ATOM 1442 N N . TYR A 1 188 ? -6.257 0.151 1.685 1.00 95.31 188 TYR A N 1
ATOM 1443 C CA . TYR A 1 188 ? -6.237 1.415 0.952 1.00 95.31 188 TYR A CA 1
ATOM 1444 C C . TYR A 1 188 ? -5.198 2.403 1.481 1.00 95.31 188 TYR A C 1
ATOM 1446 O O . TYR A 1 188 ? -4.528 3.040 0.674 1.00 95.31 188 TYR A O 1
ATOM 1454 N N . VAL A 1 189 ? -5.006 2.497 2.800 1.00 96.00 189 VAL A N 1
ATOM 1455 C CA . VAL A 1 189 ? -3.934 3.321 3.384 1.00 96.00 189 VAL A CA 1
ATOM 1456 C C . VAL A 1 189 ? -2.554 2.841 2.932 1.00 96.00 189 VAL A C 1
ATOM 1458 O O . VAL A 1 189 ? -1.756 3.655 2.465 1.00 96.00 189 VAL A O 1
ATOM 1461 N N . ILE A 1 190 ? -2.284 1.533 3.006 1.00 97.19 190 ILE A N 1
ATOM 1462 C CA . ILE A 1 190 ? -1.019 0.959 2.519 1.00 97.19 190 ILE A CA 1
ATOM 1463 C C . ILE A 1 190 ? -0.861 1.238 1.018 1.00 97.19 190 ILE A C 1
ATOM 1465 O O . ILE A 1 190 ? 0.211 1.643 0.579 1.00 97.19 190 ILE A O 1
ATOM 1469 N N . GLY A 1 191 ? -1.934 1.114 0.236 1.00 96.69 191 GLY A N 1
ATOM 1470 C CA . GLY A 1 191 ? -1.933 1.416 -1.194 1.00 96.69 191 GLY A CA 1
ATOM 1471 C C . GLY A 1 191 ? -1.692 2.887 -1.537 1.00 96.69 191 GLY A C 1
ATOM 1472 O O . GLY A 1 191 ? -1.072 3.186 -2.555 1.00 96.69 191 GLY A O 1
ATOM 1473 N N . ILE A 1 192 ? -2.186 3.823 -0.721 1.00 97.06 192 ILE A N 1
ATOM 1474 C CA . ILE A 1 192 ? -1.885 5.257 -0.858 1.00 97.06 192 ILE A CA 1
ATOM 1475 C C . ILE A 1 192 ? -0.397 5.494 -0.590 1.00 97.06 192 ILE A C 1
ATOM 1477 O O . ILE A 1 192 ? 0.263 6.164 -1.384 1.00 97.06 192 ILE A O 1
ATOM 1481 N N . ALA A 1 193 ? 0.132 4.920 0.494 1.00 96.88 193 ALA A N 1
ATOM 1482 C CA . ALA A 1 193 ? 1.543 5.030 0.846 1.00 96.88 193 ALA A CA 1
ATOM 1483 C C . ALA A 1 193 ? 2.450 4.463 -0.256 1.00 96.88 193 ALA A C 1
ATOM 1485 O O . ALA A 1 193 ? 3.375 5.142 -0.691 1.00 96.88 193 ALA A O 1
ATOM 1486 N N . ASP A 1 194 ? 2.143 3.264 -0.753 1.00 95.56 194 ASP A N 1
ATOM 1487 C CA . ASP A 1 194 ? 2.896 2.598 -1.816 1.00 95.56 194 ASP A CA 1
ATOM 1488 C C . ASP A 1 194 ? 2.917 3.424 -3.111 1.00 95.56 194 ASP A C 1
ATOM 1490 O O . ASP A 1 194 ? 3.988 3.742 -3.625 1.00 95.56 194 ASP A O 1
ATOM 1494 N N . ARG A 1 195 ? 1.746 3.878 -3.582 1.00 93.88 195 ARG A N 1
ATOM 1495 C CA . ARG A 1 195 ? 1.640 4.732 -4.779 1.00 93.88 195 ARG A CA 1
ATOM 1496 C C . ARG A 1 195 ? 2.409 6.038 -4.639 1.00 93.88 195 ARG A C 1
ATOM 1498 O O . ARG A 1 195 ? 3.044 6.482 -5.593 1.00 93.88 195 ARG A O 1
ATOM 1505 N N . PHE A 1 196 ? 2.340 6.663 -3.468 1.00 95.44 196 PHE A N 1
ATOM 1506 C CA . PHE A 1 196 ? 3.088 7.883 -3.208 1.00 95.44 196 PHE A CA 1
ATOM 1507 C C . PHE A 1 196 ? 4.596 7.631 -3.246 1.00 95.44 196 PHE A C 1
ATOM 1509 O O . PHE A 1 196 ? 5.307 8.398 -3.887 1.00 95.44 196 PHE A O 1
ATOM 1516 N N . ILE A 1 197 ? 5.081 6.555 -2.620 1.00 93.56 197 ILE A N 1
ATOM 1517 C CA . ILE A 1 197 ? 6.502 6.194 -2.649 1.00 93.56 197 ILE A CA 1
ATOM 1518 C C . ILE A 1 197 ? 6.970 5.867 -4.069 1.00 93.56 197 ILE A C 1
ATOM 1520 O O . ILE A 1 197 ? 8.035 6.340 -4.457 1.00 93.56 197 ILE A O 1
ATOM 1524 N N . ASP A 1 198 ? 6.172 5.147 -4.855 1.00 89.69 198 ASP A N 1
ATOM 1525 C CA . ASP A 1 198 ? 6.495 4.797 -6.244 1.00 89.69 198 ASP A CA 1
ATOM 1526 C C . ASP A 1 198 ? 6.646 6.007 -7.167 1.00 89.69 198 ASP A C 1
ATOM 1528 O O . ASP A 1 198 ? 7.467 5.986 -8.086 1.00 89.69 198 ASP A O 1
ATOM 1532 N N . ASP A 1 199 ? 5.854 7.054 -6.935 1.00 90.44 199 ASP A N 1
ATOM 1533 C CA . ASP A 1 199 ? 5.914 8.283 -7.720 1.00 90.44 199 ASP A CA 1
ATOM 1534 C C . ASP A 1 199 ? 6.931 9.290 -7.162 1.00 90.44 199 ASP A C 1
ATOM 1536 O O . ASP A 1 199 ? 7.603 9.971 -7.937 1.00 90.44 199 ASP A O 1
ATOM 1540 N N . ALA A 1 200 ? 7.046 9.419 -5.837 1.00 86.75 200 ALA A N 1
ATOM 1541 C CA . ALA A 1 200 ? 7.931 10.388 -5.185 1.00 86.75 200 ALA A CA 1
ATOM 1542 C C . ALA A 1 200 ? 9.392 9.920 -5.128 1.00 86.75 200 ALA A C 1
ATOM 1544 O O . ALA A 1 200 ? 10.300 10.746 -5.011 1.00 86.75 200 ALA A O 1
ATOM 1545 N N . HIS A 1 201 ? 9.632 8.609 -5.213 1.00 74.62 201 HIS A N 1
ATOM 1546 C CA . HIS A 1 201 ? 10.960 8.017 -5.169 1.00 74.62 201 HIS A CA 1
ATOM 1547 C C . HIS A 1 201 ? 11.179 7.047 -6.334 1.00 74.62 201 HIS A C 1
ATOM 1549 O O . HIS A 1 201 ? 10.277 6.367 -6.801 1.00 74.62 201 HIS A O 1
ATOM 1555 N N . MET A 1 202 ? 12.428 6.934 -6.790 1.00 61.44 202 MET A N 1
ATOM 1556 C CA . MET A 1 202 ? 12.833 6.010 -7.862 1.00 61.44 202 MET A CA 1
ATOM 1557 C C . MET A 1 202 ? 12.928 4.547 -7.377 1.00 61.44 202 MET A C 1
ATOM 1559 O O . MET A 1 202 ? 13.864 3.831 -7.729 1.00 61.44 202 MET A O 1
ATOM 1563 N N . THR A 1 203 ? 12.036 4.110 -6.487 1.00 56.62 203 THR A N 1
ATOM 1564 C CA . THR A 1 203 ? 12.266 2.937 -5.624 1.00 56.62 203 THR A CA 1
ATOM 1565 C C . THR A 1 203 ? 11.643 1.637 -6.122 1.00 56.62 203 THR A C 1
ATOM 1567 O O . THR A 1 203 ? 11.923 0.585 -5.555 1.00 56.62 203 THR A O 1
ATOM 1570 N N . SER A 1 204 ? 10.867 1.643 -7.207 1.00 48.06 204 SER A N 1
ATOM 1571 C CA . SER A 1 204 ? 10.279 0.400 -7.750 1.00 48.06 204 SER A CA 1
ATOM 1572 C C . SER A 1 204 ? 10.125 0.375 -9.260 1.00 48.06 204 SER A C 1
ATOM 1574 O O . SER A 1 204 ? 10.405 -0.642 -9.886 1.00 48.06 204 SER A O 1
ATOM 1576 N N . SER A 1 205 ? 9.752 1.494 -9.876 1.00 54.28 205 SER A N 1
ATOM 1577 C CA . SER A 1 205 ? 9.828 1.637 -11.322 1.00 54.28 205 SER A CA 1
ATOM 1578 C C . SER A 1 205 ? 11.238 2.092 -11.663 1.00 54.28 205 SER A C 1
ATOM 1580 O O . SER A 1 205 ? 11.513 3.260 -11.904 1.00 54.28 205 SER A O 1
ATOM 1582 N N . LEU A 1 206 ? 12.171 1.144 -11.637 1.00 56.78 206 LEU A N 1
ATOM 1583 C CA . LEU A 1 206 ? 13.620 1.371 -11.704 1.00 56.78 206 LEU A CA 1
ATOM 1584 C C . LEU A 1 206 ? 14.138 2.026 -12.996 1.00 56.78 206 LEU A C 1
ATOM 1586 O O . LEU A 1 206 ? 15.341 2.143 -13.189 1.00 56.78 206 LEU A O 1
ATOM 1590 N N . ASN A 1 207 ? 13.229 2.512 -13.841 1.00 60.34 207 ASN A N 1
ATOM 1591 C CA . ASN A 1 207 ? 13.487 3.269 -15.057 1.00 60.34 207 ASN A CA 1
ATOM 1592 C C . ASN A 1 207 ? 12.540 4.464 -15.269 1.00 60.34 207 ASN A C 1
ATOM 1594 O O . ASN A 1 207 ? 12.570 5.059 -16.347 1.00 60.34 207 ASN A O 1
ATOM 1598 N N . LYS A 1 208 ? 11.689 4.830 -14.297 1.00 66.62 208 LYS A N 1
ATOM 1599 C CA . LYS A 1 208 ? 10.880 6.054 -14.390 1.00 66.62 208 LYS A CA 1
ATOM 1600 C C . LYS A 1 208 ? 11.468 7.121 -13.463 1.00 66.62 208 LYS A C 1
ATOM 1602 O O . LYS A 1 208 ? 11.805 6.821 -12.317 1.00 66.62 208 LYS A O 1
ATOM 1607 N N . PRO A 1 209 ? 11.641 8.360 -13.950 1.00 71.75 209 PRO A N 1
ATOM 1608 C CA . PRO A 1 209 ? 12.082 9.452 -13.098 1.00 71.75 209 PRO A CA 1
ATOM 1609 C C . PRO A 1 209 ? 11.035 9.715 -12.013 1.00 71.75 209 PRO A C 1
ATOM 1611 O O . PRO A 1 209 ? 9.834 9.636 -12.279 1.00 71.75 209 PRO A O 1
ATOM 1614 N N . ALA A 1 210 ? 11.501 10.057 -10.810 1.00 84.44 210 ALA A N 1
ATOM 1615 C CA . ALA A 1 210 ? 10.618 10.513 -9.745 1.00 84.44 210 ALA A CA 1
ATOM 1616 C C . ALA A 1 210 ? 9.806 11.727 -10.224 1.00 84.44 210 ALA A C 1
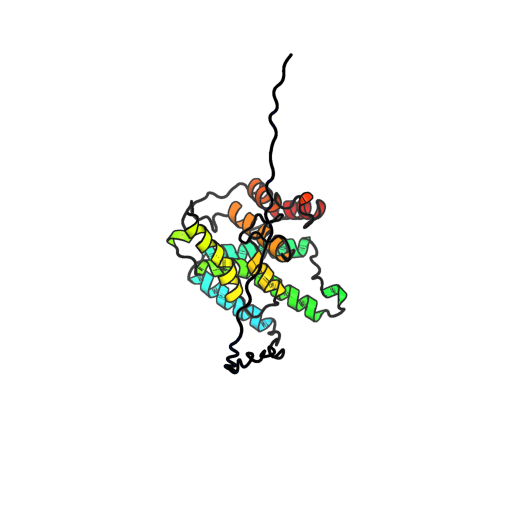ATOM 1618 O O . ALA A 1 210 ? 10.329 12.627 -10.893 1.00 84.44 210 ALA A O 1
ATOM 1619 N N . LYS A 1 211 ? 8.521 11.740 -9.884 1.00 89.62 211 LYS A N 1
ATOM 1620 C CA . LYS A 1 211 ? 7.621 12.860 -10.142 1.00 89.62 211 LYS A CA 1
ATOM 1621 C C . LYS A 1 211 ? 7.838 13.957 -9.104 1.00 89.62 211 LYS A C 1
ATOM 1623 O O . LYS A 1 211 ? 8.489 13.763 -8.076 1.00 89.62 211 LYS A O 1
ATOM 1628 N N . SER A 1 212 ? 7.257 15.130 -9.357 1.00 92.38 212 SER A N 1
ATOM 1629 C CA . SER A 1 212 ? 7.184 16.147 -8.313 1.00 92.38 212 SER A CA 1
ATOM 1630 C C . SER A 1 212 ? 6.390 15.604 -7.121 1.00 92.38 212 SER A C 1
ATOM 1632 O O . SER A 1 212 ? 5.468 14.801 -7.286 1.00 92.38 212 SER A O 1
ATOM 1634 N N . ARG A 1 213 ? 6.709 16.067 -5.907 1.00 92.50 213 ARG A N 1
ATOM 1635 C CA . ARG A 1 213 ? 5.953 15.673 -4.708 1.00 92.50 213 ARG A CA 1
ATOM 1636 C C . ARG A 1 213 ? 4.458 15.960 -4.870 1.00 92.50 213 ARG A C 1
ATOM 1638 O O . ARG A 1 213 ? 3.640 15.153 -4.455 1.00 92.50 213 ARG A O 1
ATOM 1645 N N . TYR A 1 214 ? 4.108 17.080 -5.499 1.00 95.00 214 TYR A N 1
ATOM 1646 C CA . TYR A 1 214 ? 2.718 17.439 -5.769 1.00 95.00 214 TYR A CA 1
ATOM 1647 C C . TYR A 1 214 ? 2.018 16.406 -6.662 1.00 95.00 214 TYR A C 1
ATOM 1649 O O . TYR A 1 214 ? 0.932 15.939 -6.322 1.00 95.00 214 TYR A O 1
ATOM 1657 N N . ASP A 1 215 ? 2.659 15.993 -7.758 1.00 94.62 215 ASP A N 1
ATOM 1658 C CA . ASP A 1 215 ? 2.099 14.986 -8.664 1.00 94.62 215 ASP A CA 1
ATOM 1659 C C . ASP A 1 215 ? 1.985 13.620 -7.985 1.00 94.62 215 ASP A C 1
ATOM 1661 O O . ASP A 1 215 ? 0.984 12.931 -8.166 1.00 94.62 215 ASP A O 1
ATOM 1665 N N . ALA A 1 216 ? 2.979 13.239 -7.177 1.00 94.50 216 ALA A N 1
ATOM 1666 C CA . ALA A 1 216 ? 2.950 11.997 -6.412 1.00 94.50 216 ALA A CA 1
ATOM 1667 C C . ALA A 1 216 ? 1.777 11.972 -5.419 1.00 94.50 216 ALA A C 1
ATOM 1669 O O . ALA A 1 216 ? 1.044 10.986 -5.352 1.00 94.50 216 ALA A O 1
ATOM 1670 N N . VAL A 1 217 ? 1.549 13.074 -4.694 1.00 96.00 217 VAL A N 1
ATOM 1671 C CA . VAL A 1 217 ? 0.396 13.215 -3.789 1.00 96.00 217 VAL A CA 1
ATOM 1672 C C . VAL A 1 217 ? -0.912 13.135 -4.564 1.00 96.00 217 VAL A C 1
ATOM 1674 O O . VAL A 1 217 ? -1.786 12.351 -4.200 1.00 96.00 217 VAL A O 1
ATOM 1677 N N . SER A 1 218 ? -1.032 13.904 -5.649 1.00 94.88 218 SER A N 1
ATOM 1678 C CA . SER A 1 218 ? -2.229 13.921 -6.493 1.00 94.88 218 SER A CA 1
ATOM 1679 C C . SER A 1 218 ? -2.570 12.519 -7.009 1.00 94.88 218 SER A C 1
ATOM 1681 O O . SER A 1 218 ? -3.693 12.043 -6.839 1.00 94.88 218 SER A O 1
ATOM 1683 N N . ASN A 1 219 ? -1.585 11.791 -7.541 1.00 93.25 219 ASN A N 1
ATOM 1684 C CA . ASN A 1 219 ? -1.788 10.432 -8.041 1.00 93.25 219 ASN A CA 1
ATOM 1685 C C . ASN A 1 219 ? -2.169 9.452 -6.926 1.00 93.25 219 ASN A C 1
ATOM 1687 O O . ASN A 1 219 ? -3.056 8.624 -7.131 1.00 93.25 219 ASN A O 1
ATOM 1691 N N . ALA A 1 220 ? -1.546 9.560 -5.750 1.00 94.50 220 ALA A N 1
ATOM 1692 C CA . ALA A 1 220 ? -1.804 8.660 -4.631 1.00 94.50 220 ALA A CA 1
ATOM 1693 C C . ALA A 1 220 ? -3.244 8.761 -4.101 1.00 94.50 220 ALA A C 1
ATOM 1695 O O . ALA A 1 220 ? -3.826 7.736 -3.741 1.00 94.50 220 ALA A O 1
ATOM 1696 N N . VAL A 1 221 ? -3.831 9.967 -4.085 1.00 94.50 221 VAL A N 1
ATOM 1697 C CA . VAL A 1 221 ? -5.154 10.207 -3.473 1.00 94.50 221 VAL A CA 1
ATOM 1698 C C . VAL A 1 221 ? -6.299 10.399 -4.473 1.00 94.50 221 VAL A C 1
ATOM 1700 O O . VAL A 1 221 ? -7.454 10.221 -4.097 1.00 94.50 221 VAL A O 1
ATOM 1703 N N . SER A 1 222 ? -6.021 10.713 -5.745 1.00 90.38 222 SER A N 1
ATOM 1704 C CA . SER A 1 222 ? -7.050 11.060 -6.753 1.00 90.38 222 SER A CA 1
ATOM 1705 C C . SER A 1 222 ? -8.138 10.004 -6.957 1.00 90.38 222 SER A C 1
ATOM 1707 O O . SER A 1 222 ? -9.269 10.341 -7.294 1.00 90.38 222 SER A O 1
ATOM 1709 N N . MET A 1 223 ? -7.819 8.727 -6.741 1.00 84.88 223 MET A N 1
ATOM 1710 C CA . MET A 1 223 ? -8.768 7.621 -6.913 1.00 84.88 223 MET A CA 1
ATOM 1711 C C . MET A 1 223 ? -9.749 7.475 -5.742 1.00 84.88 223 MET A C 1
ATOM 1713 O O . MET A 1 223 ? -10.681 6.680 -5.838 1.00 84.88 223 MET A O 1
ATOM 1717 N N . PHE A 1 224 ? -9.539 8.218 -4.654 1.00 86.50 224 PHE A N 1
ATOM 1718 C CA . PHE A 1 224 ? -10.298 8.136 -3.408 1.00 86.50 224 PHE A CA 1
ATOM 1719 C C . PHE A 1 224 ? -11.203 9.349 -3.184 1.00 86.50 224 PHE A C 1
ATOM 1721 O O . PHE A 1 224 ? -11.453 9.744 -2.050 1.00 86.50 224 PHE A O 1
ATOM 1728 N N . ASP A 1 225 ? -11.700 9.948 -4.263 1.00 74.81 225 ASP A N 1
ATOM 1729 C CA . ASP A 1 225 ? -12.669 11.034 -4.167 1.00 74.81 225 ASP A CA 1
ATOM 1730 C C . ASP A 1 225 ? -13.980 10.600 -3.466 1.00 74.81 225 ASP A C 1
ATOM 1732 O O . ASP A 1 225 ? -14.205 9.430 -3.124 1.00 74.81 225 ASP A O 1
ATOM 1736 N N . ASN A 1 226 ? -14.889 11.561 -3.293 1.00 64.69 226 ASN A N 1
ATOM 1737 C CA . ASN A 1 226 ? -16.177 11.360 -2.621 1.00 64.69 226 ASN A CA 1
ATOM 1738 C C . ASN A 1 226 ? -17.066 10.282 -3.243 1.00 64.69 226 ASN A C 1
ATOM 1740 O O . ASN A 1 226 ? -18.009 9.829 -2.594 1.00 64.69 226 ASN A O 1
ATOM 1744 N N . THR A 1 227 ? -16.806 9.873 -4.485 1.00 66.75 227 THR A N 1
ATOM 1745 C CA . THR A 1 227 ? -17.585 8.815 -5.133 1.00 66.75 227 THR A CA 1
ATOM 1746 C C . THR A 1 227 ? -17.255 7.441 -4.562 1.00 66.75 227 THR A C 1
ATOM 1748 O O . THR A 1 227 ? -18.095 6.545 -4.600 1.00 66.75 227 THR A O 1
ATOM 1751 N N . SER A 1 228 ? -16.062 7.281 -3.982 1.00 72.00 228 SER A N 1
ATOM 1752 C CA . SER A 1 228 ? -15.611 6.018 -3.404 1.00 72.00 228 SER A CA 1
ATOM 1753 C C . SER A 1 228 ? -16.243 5.701 -2.045 1.00 72.00 228 SER A C 1
ATOM 1755 O O . SER A 1 228 ? -16.340 4.529 -1.691 1.00 72.00 228 SER A O 1
ATOM 1757 N N . GLN A 1 229 ? -16.654 6.728 -1.287 1.00 79.94 229 GLN A N 1
ATOM 1758 C CA . GLN A 1 229 ? -17.136 6.641 0.104 1.00 79.94 229 GLN A CA 1
ATOM 1759 C C . GLN A 1 229 ? -16.185 5.912 1.078 1.00 79.94 229 GLN A C 1
ATOM 1761 O O . GLN A 1 229 ? -16.587 5.559 2.184 1.00 79.94 229 GLN A O 1
ATOM 1766 N N . ILE A 1 230 ? -14.923 5.687 0.693 1.00 87.50 230 ILE A N 1
ATOM 1767 C CA . ILE A 1 230 ? -13.938 5.003 1.543 1.00 87.50 230 ILE A CA 1
ATOM 1768 C C . ILE A 1 230 ? -13.364 5.968 2.570 1.00 87.50 230 ILE A C 1
ATOM 1770 O O . ILE A 1 230 ? -13.247 5.598 3.735 1.00 87.50 230 ILE A O 1
ATOM 1774 N N . PHE A 1 231 ? -13.019 7.180 2.134 1.00 90.38 231 PHE A N 1
ATOM 1775 C CA . PHE A 1 231 ? -12.515 8.272 2.962 1.00 90.38 231 PHE A CA 1
ATOM 1776 C C . PHE A 1 231 ? -13.402 9.505 2.776 1.00 90.38 231 PHE A C 1
ATOM 1778 O O . PHE A 1 231 ? -13.953 9.716 1.692 1.00 90.38 231 PHE A O 1
ATOM 1785 N N . SER A 1 232 ? -13.544 10.323 3.817 1.00 91.19 232 SER A N 1
ATOM 1786 C CA . SER A 1 232 ? -14.194 11.631 3.686 1.00 91.19 232 SER A CA 1
ATOM 1787 C C . SER A 1 232 ? -13.294 12.629 2.940 1.00 91.19 232 SER A C 1
ATOM 1789 O O . SER A 1 232 ? -12.079 12.436 2.845 1.00 91.19 232 SER A O 1
ATOM 1791 N N . VAL A 1 233 ? -13.867 13.736 2.449 1.00 91.12 233 VAL A N 1
ATOM 1792 C CA . VAL A 1 233 ? -13.090 14.844 1.852 1.00 91.12 233 VAL A CA 1
ATOM 1793 C C . VAL A 1 233 ? -12.001 15.320 2.809 1.00 91.12 233 VAL A C 1
ATOM 1795 O O . VAL A 1 233 ? -10.868 15.576 2.408 1.00 91.12 233 VAL A O 1
ATOM 1798 N N . GLU A 1 234 ? -12.359 15.470 4.081 1.00 92.62 234 GLU A N 1
ATOM 1799 C CA . GLU A 1 234 ? -11.485 15.968 5.135 1.00 92.62 234 GLU A CA 1
ATOM 1800 C C . GLU A 1 234 ? -10.326 15.004 5.378 1.00 92.62 234 GLU A C 1
ATOM 1802 O O . GLU A 1 234 ? -9.186 15.449 5.488 1.00 92.62 234 GLU A O 1
ATOM 1807 N N . GLU A 1 235 ? -10.598 13.697 5.394 1.00 94.00 235 GLU A N 1
ATOM 1808 C CA . GLU A 1 235 ? -9.570 12.661 5.512 1.00 94.00 235 GLU A CA 1
ATOM 1809 C C . GLU A 1 235 ? -8.610 12.695 4.322 1.00 94.00 235 GLU A C 1
ATOM 1811 O O . GLU A 1 235 ? -7.397 12.723 4.517 1.00 94.00 235 GLU A O 1
ATOM 1816 N N . ILE A 1 236 ? -9.124 12.773 3.091 1.00 94.88 236 ILE A N 1
ATOM 1817 C CA . ILE A 1 236 ? -8.288 12.863 1.886 1.00 94.88 236 ILE A CA 1
ATOM 1818 C C . ILE A 1 236 ? -7.429 14.125 1.885 1.00 94.88 236 ILE A C 1
ATOM 1820 O O . ILE A 1 236 ? -6.231 14.053 1.605 1.00 94.88 236 ILE A O 1
ATOM 1824 N N . ASN A 1 237 ? -8.001 15.272 2.247 1.00 94.81 237 ASN A N 1
ATOM 1825 C CA . ASN A 1 237 ? -7.257 16.524 2.348 1.00 94.81 237 ASN A CA 1
ATOM 1826 C C . ASN A 1 237 ? -6.182 16.460 3.438 1.00 94.81 237 ASN A C 1
ATOM 1828 O O . ASN A 1 237 ? -5.072 16.954 3.236 1.00 94.81 237 ASN A O 1
ATOM 1832 N N . ALA A 1 238 ? -6.484 15.831 4.576 1.00 96.06 238 ALA A N 1
ATOM 1833 C CA . ALA A 1 238 ? -5.523 15.635 5.652 1.00 96.06 238 ALA A CA 1
ATOM 1834 C C . ALA A 1 238 ? -4.377 14.709 5.216 1.00 96.06 238 ALA A C 1
ATOM 1836 O O . ALA A 1 238 ? -3.213 15.034 5.452 1.00 96.06 238 ALA A O 1
ATOM 1837 N N . ILE A 1 239 ? -4.682 13.595 4.538 1.00 96.81 239 ILE A N 1
ATOM 1838 C CA . ILE A 1 239 ? -3.677 12.683 3.975 1.00 96.81 239 ILE A CA 1
ATOM 1839 C C . ILE A 1 239 ? -2.804 13.436 2.972 1.00 96.81 239 ILE A C 1
ATOM 1841 O O . ILE A 1 239 ? -1.582 13.407 3.084 1.00 96.81 239 ILE A O 1
ATOM 1845 N N . ALA A 1 240 ? -3.402 14.165 2.029 1.00 97.12 240 ALA A N 1
ATOM 1846 C CA . ALA A 1 240 ? -2.655 14.941 1.046 1.00 97.12 240 ALA A CA 1
ATOM 1847 C C . ALA A 1 240 ? -1.724 15.967 1.715 1.00 97.12 240 ALA A C 1
ATOM 1849 O O . ALA A 1 240 ? -0.552 16.073 1.352 1.00 97.12 240 ALA A O 1
ATOM 1850 N N . ALA A 1 241 ? -2.210 16.679 2.737 1.00 97.56 241 ALA A N 1
ATOM 1851 C CA . ALA A 1 241 ? -1.407 17.625 3.506 1.00 97.56 241 ALA A CA 1
ATOM 1852 C C . ALA A 1 241 ? -0.252 16.941 4.255 1.00 97.56 241 ALA A C 1
ATOM 1854 O O . ALA A 1 241 ? 0.866 17.462 4.251 1.00 97.56 241 ALA A O 1
ATOM 1855 N N . LEU A 1 242 ? -0.485 15.771 4.857 1.00 97.62 242 LEU A N 1
ATOM 1856 C CA . LEU A 1 242 ? 0.566 14.967 5.479 1.00 97.62 242 LEU A CA 1
ATOM 1857 C C . LEU A 1 242 ? 1.634 14.582 4.450 1.00 97.62 242 LEU A C 1
ATOM 1859 O O . LEU A 1 242 ? 2.813 14.844 4.674 1.00 97.62 242 LEU A O 1
ATOM 1863 N N . LEU A 1 243 ? 1.238 14.021 3.307 1.00 97.00 243 LEU A N 1
ATOM 1864 C CA . LEU A 1 243 ? 2.171 13.558 2.274 1.00 97.00 243 LEU A CA 1
ATOM 1865 C C . LEU A 1 243 ? 2.979 14.703 1.638 1.00 97.00 243 LEU A C 1
ATOM 1867 O O . LEU A 1 243 ? 4.136 14.520 1.262 1.00 97.00 243 LEU A O 1
ATOM 1871 N N . LEU A 1 244 ? 2.417 15.911 1.562 1.00 96.75 244 LEU A N 1
ATOM 1872 C CA . LEU A 1 244 ? 3.158 17.094 1.115 1.00 96.75 244 LEU A CA 1
ATOM 1873 C C . LEU A 1 244 ? 4.286 17.487 2.083 1.00 96.75 244 LEU A C 1
ATOM 1875 O O . LEU A 1 244 ? 5.309 18.013 1.640 1.00 96.75 244 LEU A O 1
ATOM 1879 N N . ASN A 1 245 ? 4.131 17.212 3.379 1.00 95.62 245 ASN A N 1
ATOM 1880 C CA . ASN A 1 245 ? 5.031 17.691 4.432 1.00 95.62 245 ASN A CA 1
ATOM 1881 C C . ASN A 1 245 ? 5.885 16.592 5.077 1.00 95.62 245 ASN A C 1
ATOM 1883 O O . ASN A 1 245 ? 6.824 16.905 5.806 1.00 95.62 245 ASN A O 1
ATOM 1887 N N . ILE A 1 246 ? 5.590 15.319 4.813 1.00 93.44 246 ILE A N 1
ATOM 1888 C CA . ILE A 1 246 ? 6.331 14.204 5.395 1.00 93.44 246 ILE A CA 1
ATOM 1889 C C . ILE A 1 246 ? 7.789 14.198 4.906 1.00 93.44 246 ILE A C 1
ATOM 1891 O O . ILE A 1 246 ? 8.098 14.553 3.758 1.00 93.44 246 ILE A O 1
ATOM 1895 N N . ASN A 1 247 ? 8.695 13.842 5.816 1.00 87.06 247 ASN A N 1
ATOM 1896 C CA . ASN A 1 247 ? 10.117 13.682 5.537 1.00 87.06 247 ASN A CA 1
ATOM 1897 C C . ASN A 1 247 ? 10.405 12.193 5.316 1.00 87.06 247 ASN A C 1
ATOM 1899 O O . ASN A 1 247 ? 10.057 11.382 6.174 1.00 87.06 247 ASN A O 1
ATOM 1903 N N . ILE A 1 248 ? 10.991 11.852 4.169 1.00 75.31 248 ILE A N 1
ATOM 1904 C CA . ILE A 1 248 ? 11.164 10.477 3.673 1.00 75.31 248 ILE A CA 1
ATOM 1905 C C . ILE A 1 248 ? 12.545 10.332 3.052 1.00 75.31 248 ILE A C 1
ATOM 1907 O O . ILE A 1 248 ? 12.949 11.278 2.336 1.00 75.31 248 ILE A O 1
#

Sequence (248 aa):
MLENQEELQEQTTETAGVQTEETVNQDNADIQEPSQENPNPENNQVQPVSEKIKSLNTILGYVAVNKPIIFDKCVKTGAVAMSIFELLKMDFDLIKSGNNEEARLEKEDLVVASYMANSGLIGIPEYILYKGDLTGGEYDMMKQHTKLSANSALPISPVSTLAILDHHELPLAKGYNKKMTGVSRSAYVIGIADRFIDDAHMTSSLNKPAKSRYDAVSNAVSMFDNTSQIFSVEEINAIAALLLNINI

Radius of gyration: 27.22 Å; Cα contacts (8 Å, |Δi|>4): 299; chains: 1; bounding box: 71×70×74 Å

pLDDT: mean 77.0, std 21.9, range [29.05, 97.62]

Nearest PDB structures (foldseek):
  4bem-assembly1_J  TM=2.212E-01  e=3.439E+00  Acetobacterium woodii DSM 1030
  8xqs-assembly1_R  TM=1.953E-01  e=8.642E+00  Clostridium perfringens
  8vy9-assembly1_R  TM=1.816E-01  e=9.922E+00  Homo sapiens

Solvent-accessible surface area (backbone atoms only — not comparable to full-atom values): 14563 Å² total; per-residue (Å²): 142,78,90,86,87,82,90,89,81,90,84,87,82,90,81,87,89,82,88,82,80,89,82,91,78,89,78,88,74,86,77,77,75,80,77,81,77,73,80,77,84,84,77,78,75,79,67,57,67,70,58,54,53,53,50,50,51,50,53,50,48,51,34,42,75,78,36,50,52,53,30,51,40,15,53,51,21,16,54,45,20,52,52,47,43,61,72,68,59,65,69,54,88,36,75,80,71,78,44,70,63,62,35,48,51,54,52,51,25,41,54,52,25,34,36,31,33,51,56,15,51,78,78,46,57,63,83,58,53,60,40,80,82,68,54,74,69,51,45,57,53,60,60,44,20,21,56,42,11,38,72,68,42,71,94,51,50,70,67,26,39,46,24,18,52,36,18,62,46,36,60,89,31,69,23,80,84,38,52,82,69,93,73,51,71,63,4,46,44,37,27,30,2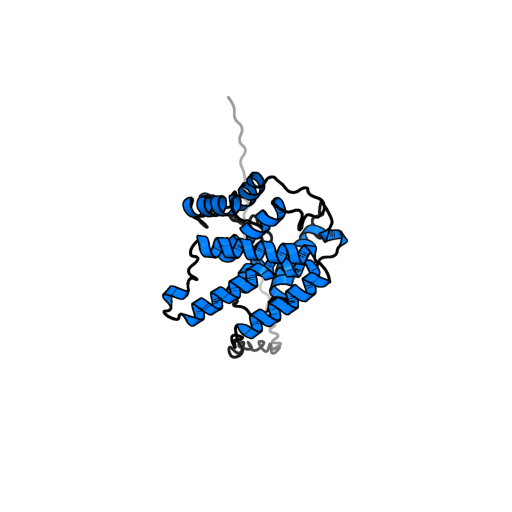2,41,44,25,42,50,27,49,31,59,45,53,48,66,73,50,80,52,44,54,63,67,55,11,40,49,65,34,49,64,71,51,43,75,88,54,70,79,42,54,71,66,54,50,52,49,49,45,54,46,64,73,67,61,88,131

Secondary structure (DSSP, 8-state):
--------------------------------PPP--PPPSTT--PPPHHHHHHHHHHHHHHHHHH-HHHHHHHHHHHHHHHHHHHHTT---GGGGS--HHHHHHHHHHHHHHHHHTTGGGGGS-HHHHT-SS--HHHHHHHTTHHHHHHHHS-S--HHHHHHHHHTT--GGGTSSS--SS---HHHHHHHHHHHHHHHHSSSSSTTSPPPPHHHHHHHHHGGGSTTT-SS-HHHHHHHHHHHHH---

Organism: NCBI:txid2597224

Mean predicted aligned error: 12.63 Å

Foldseek 3Di:
DDDDDDDDDDDDDDDDDDDDDDDDDDDDDDPDDPDPPDPDPPPLPQDDLVVLVVLLCVLLVVCCVPPVLLSVLLVQLLVLLVVLCVLVVPQPPCVVVVDPVVSVQLVSLLSLLRSLLRSLCVVQDPCLQQDQDDDPVSVVSVLCSLVSSLVSRDPGDPLSSLLSNCLQAFFCLPGDRRDNDDRDLSSLSSNLSSQLCVQQDCRGNVPDDRDPLLVSLCRSLVRPPPVRVSDDPVSSVSSSVCSSPDDD